Protein AF-A0A674MC44-F1 (afdb_monomer)

InterPro domains:
  IPR000182 GNAT domain [PF00583] (116-211)
  IPR000182 GNAT domain [PS51186] (90-230)
  IPR016181 Acyl-CoA N-acyltransferase [SSF55729] (29-214)
  IPR050769 N-acetyltransferase, camello-type [PTHR13947] (30-219)

Nearest PDB structures (foldseek):
  7wx6-assembly1_A  TM=6.706E-01  e=7.209E-04  Legionella pneumophila
  1sqh-assembly1_A  TM=6.670E-01  e=6.485E-03  Drosophila melanogaster

Secondary structure (DSSP, 8-state):
---SSSSTT----EEEEE----------S-EEEEE--GGGHHHHHHHHHHHHHTTHHHHHHHHHTSHHHHHHHHHHHHHHHHTT-HHHHHHHHHHHHHHHHHHHHHHHHHHHHHHHHTTTTTHHHHHSSSTT-EEEEEEEEETTEEEEEEEEEESSS-EEEE-GGGTTSSHHHHHHHHHHHHHHHTT-S---EEEETT-HHHHHHHHHTT-EEEEE--------S--GGGGSS--

Structure (mmCIF, N/CA/C/O backbone):
data_AF-A0A674MC44-F1
#
_entry.id   AF-A0A674MC44-F1
#
loop_
_atom_site.group_PDB
_atom_site.id
_atom_site.type_symbol
_atom_site.label_atom_id
_atom_site.label_alt_id
_atom_site.label_comp_id
_atom_site.label_asym_id
_atom_site.label_entity_id
_atom_site.label_seq_id
_atom_site.pdbx_PDB_ins_code
_atom_site.Cartn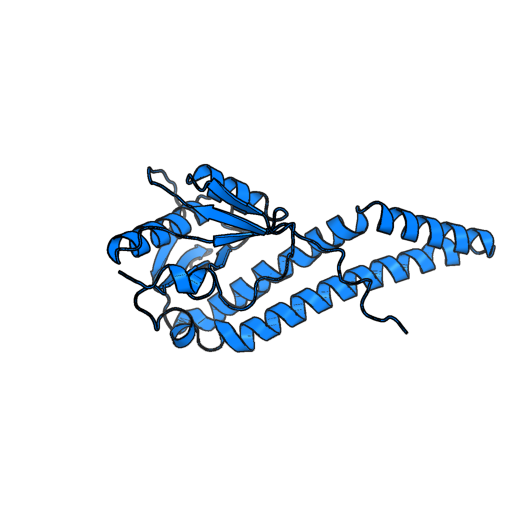_x
_atom_site.Cartn_y
_atom_site.Cartn_z
_atom_site.occupancy
_atom_site.B_iso_or_equiv
_atom_site.auth_seq_id
_atom_site.auth_comp_id
_atom_site.auth_asym_id
_atom_site.auth_atom_id
_atom_site.pdbx_PDB_model_num
ATOM 1 N N . LEU A 1 1 ? -1.835 21.209 -28.296 1.00 23.56 1 LEU A N 1
ATOM 2 C CA . LEU A 1 1 ? -1.634 19.804 -28.732 1.00 23.56 1 LEU A CA 1
ATOM 3 C C . LEU A 1 1 ? -1.553 18.909 -27.496 1.00 23.56 1 LEU A C 1
ATOM 5 O O . LEU A 1 1 ? -1.277 19.427 -26.422 1.00 23.56 1 LEU A O 1
ATOM 9 N N . HIS A 1 2 ? -1.866 17.617 -27.632 1.00 25.39 2 HIS A N 1
ATOM 10 C CA . HIS A 1 2 ? -2.082 16.680 -26.518 1.00 25.39 2 HIS A CA 1
ATOM 11 C C . HIS A 1 2 ? -0.940 16.622 -25.487 1.00 25.39 2 HIS A C 1
ATOM 13 O O . HIS A 1 2 ? 0.181 16.259 -25.825 1.00 25.39 2 HIS A O 1
ATOM 19 N N . CYS A 1 3 ? -1.277 16.833 -24.212 1.00 21.84 3 CYS A N 1
ATOM 20 C CA . CYS A 1 3 ? -0.476 16.393 -23.065 1.00 21.84 3 CYS A CA 1
ATOM 21 C C . CYS A 1 3 ? -1.402 15.811 -21.975 1.00 21.84 3 CYS A C 1
ATOM 23 O O . CYS A 1 3 ? -1.420 16.242 -20.827 1.00 21.84 3 CYS A O 1
ATOM 25 N N . SER A 1 4 ? -2.267 14.873 -22.380 1.00 23.94 4 SER A N 1
ATOM 26 C CA . SER A 1 4 ? -3.323 14.295 -21.523 1.00 23.94 4 SER A CA 1
ATOM 27 C C . SER A 1 4 ? -3.517 12.785 -21.733 1.00 23.94 4 SER A C 1
ATOM 29 O O . SER A 1 4 ? -4.560 12.251 -21.374 1.00 23.94 4 SER A O 1
ATOM 31 N N . MET A 1 5 ? -2.553 12.095 -22.360 1.00 22.88 5 MET A N 1
ATOM 32 C CA . MET A 1 5 ? -2.814 10.801 -23.019 1.00 22.88 5 MET A CA 1
ATOM 33 C C . MET A 1 5 ? -1.820 9.665 -22.705 1.00 22.88 5 MET A C 1
ATOM 35 O O . MET A 1 5 ? -1.800 8.681 -23.434 1.00 22.88 5 MET A O 1
ATOM 39 N N . LEU A 1 6 ? -0.998 9.770 -21.649 1.00 22.77 6 LEU A N 1
ATOM 40 C CA . LEU A 1 6 ? -0.000 8.730 -21.306 1.00 22.77 6 LEU A CA 1
ATOM 41 C C . LEU A 1 6 ? 0.075 8.311 -19.822 1.00 22.77 6 LEU A C 1
ATOM 43 O O . LEU A 1 6 ? 0.707 7.308 -19.520 1.00 22.77 6 LEU A O 1
ATOM 47 N N . ILE A 1 7 ? -0.609 8.999 -18.899 1.00 28.55 7 ILE A N 1
ATOM 48 C CA . ILE A 1 7 ? -0.674 8.595 -17.472 1.00 28.55 7 ILE A CA 1
ATOM 49 C C . ILE A 1 7 ? -1.838 7.606 -17.213 1.00 28.55 7 ILE A C 1
ATOM 51 O O . ILE A 1 7 ? -1.913 6.962 -16.172 1.00 28.55 7 ILE A O 1
ATOM 55 N N . PHE A 1 8 ? -2.725 7.412 -18.195 1.00 24.78 8 PHE A N 1
ATOM 56 C CA . PHE A 1 8 ? -3.951 6.615 -18.064 1.00 24.78 8 PHE A CA 1
ATOM 57 C C . PHE A 1 8 ? -3.770 5.082 -18.116 1.00 24.78 8 PHE A C 1
ATOM 59 O O . PHE A 1 8 ? -4.763 4.367 -18.063 1.00 24.78 8 PHE A O 1
ATOM 66 N N . PHE A 1 9 ? -2.542 4.551 -18.189 1.00 27.02 9 PHE A N 1
ATOM 67 C CA . PHE A 1 9 ? -2.284 3.102 -18.299 1.00 27.02 9 PHE A CA 1
ATOM 68 C C . PHE A 1 9 ? -1.768 2.419 -17.019 1.00 27.02 9 PHE A C 1
ATOM 70 O O . PHE A 1 9 ? -1.167 1.351 -17.080 1.00 27.02 9 PHE A O 1
ATOM 77 N N . CYS A 1 10 ? -2.113 2.955 -15.845 1.00 29.77 10 CYS A N 1
ATOM 78 C CA . CYS A 1 10 ? -2.285 2.126 -14.644 1.00 29.77 10 CYS A CA 1
ATOM 79 C C . CYS A 1 10 ? -3.779 2.037 -14.289 1.00 29.77 10 CYS A C 1
ATOM 81 O O . CYS A 1 10 ? -4.221 2.439 -13.216 1.00 29.77 10 CYS A O 1
ATOM 83 N N . TYR A 1 11 ? -4.571 1.559 -15.255 1.00 36.03 11 TYR A N 1
ATOM 84 C CA . TYR A 1 11 ? -6.004 1.302 -15.107 1.00 36.03 11 TYR A CA 1
ATOM 85 C C . TYR A 1 11 ? -6.173 0.076 -14.193 1.00 36.03 11 TYR A C 1
ATOM 87 O O . TYR A 1 11 ? -6.183 -1.068 -14.649 1.00 36.03 11 TYR A O 1
ATOM 95 N N . HIS A 1 12 ? -6.202 0.300 -12.879 1.00 39.94 12 HIS A N 1
ATOM 96 C CA . HIS A 1 12 ? -6.448 -0.759 -11.908 1.00 39.94 12 HIS A CA 1
ATOM 97 C C . HIS A 1 12 ? -7.956 -0.953 -11.723 1.00 39.94 12 HIS A C 1
ATOM 99 O O . HIS A 1 12 ? -8.628 -0.022 -11.281 1.00 39.94 12 HIS A O 1
ATOM 105 N N . PRO A 1 13 ? -8.505 -2.140 -12.045 1.00 32.81 13 PRO A N 1
ATOM 106 C CA . PRO A 1 13 ? -9.888 -2.444 -11.725 1.00 32.81 13 PRO A CA 1
ATOM 107 C C . PRO A 1 13 ? -10.041 -2.512 -10.204 1.00 32.81 13 PRO A C 1
ATOM 109 O O . PRO A 1 13 ? -9.538 -3.434 -9.556 1.00 32.81 13 PRO A O 1
ATOM 112 N N . GLU A 1 14 ? -10.726 -1.519 -9.646 1.00 36.22 14 GLU A N 1
ATOM 113 C CA . GLU A 1 14 ? -11.100 -1.514 -8.236 1.00 36.22 14 GLU A CA 1
ATOM 114 C C . GLU A 1 14 ? -12.285 -2.443 -8.014 1.00 36.22 14 GLU A C 1
ATOM 116 O O . GLU A 1 14 ? -13.246 -2.443 -8.789 1.00 36.22 14 GLU A O 1
ATOM 121 N N . ILE A 1 15 ? -12.172 -3.262 -6.970 1.00 36.91 15 ILE A N 1
ATOM 122 C CA . ILE A 1 15 ? -13.117 -4.320 -6.642 1.00 36.91 15 ILE A CA 1
ATOM 123 C C . ILE A 1 15 ? -13.833 -3.959 -5.343 1.00 36.91 15 ILE A C 1
ATOM 125 O O . ILE A 1 15 ? -13.218 -3.879 -4.279 1.00 36.91 15 ILE A O 1
ATOM 129 N N . CYS A 1 16 ? -15.143 -3.773 -5.466 1.00 35.12 16 CYS A N 1
ATOM 130 C CA . CYS A 1 16 ? -16.073 -3.455 -4.387 1.00 35.12 16 CYS A CA 1
ATOM 131 C C . CYS A 1 16 ? -16.631 -4.748 -3.766 1.00 35.12 16 CYS A C 1
ATOM 133 O O . CYS A 1 16 ? -16.939 -5.675 -4.520 1.00 35.12 16 CYS A O 1
ATOM 135 N N . PHE A 1 17 ? -16.779 -4.840 -2.437 1.00 35.50 17 PHE A N 1
ATOM 136 C CA . PHE A 1 17 ? -17.212 -6.082 -1.771 1.00 35.50 17 PHE A CA 1
ATOM 137 C C . PHE A 1 17 ? -18.312 -5.940 -0.684 1.00 35.50 17 PHE A C 1
ATOM 139 O O . PHE A 1 17 ? -18.440 -4.874 -0.098 1.00 35.50 17 PHE A O 1
ATOM 146 N N . LYS A 1 18 ? -19.052 -7.032 -0.375 1.00 33.06 18 LYS A N 1
ATOM 147 C CA . LYS A 1 18 ? -20.152 -7.132 0.637 1.00 33.06 18 LYS A CA 1
ATOM 148 C C . LYS A 1 18 ? -20.225 -8.520 1.339 1.00 33.06 18 LYS A C 1
ATOM 150 O O . LYS A 1 18 ? -19.768 -9.489 0.735 1.00 33.06 18 LYS A O 1
ATOM 155 N N . ILE A 1 19 ? -20.784 -8.631 2.566 1.00 39.56 19 ILE A N 1
ATOM 156 C CA . ILE A 1 19 ? -20.707 -9.818 3.478 1.00 39.56 19 ILE A CA 1
ATOM 157 C C . ILE A 1 19 ? -22.038 -10.268 4.134 1.00 39.56 19 ILE A C 1
ATOM 159 O O . ILE A 1 19 ? -22.897 -9.443 4.429 1.00 39.56 19 ILE A O 1
ATOM 163 N N . HIS A 1 20 ? -22.117 -11.561 4.503 1.00 28.61 20 HIS A N 1
ATOM 164 C CA . HIS A 1 20 ? -22.906 -12.109 5.632 1.00 28.61 20 HIS A CA 1
ATOM 165 C C . HIS A 1 20 ? -22.008 -13.094 6.441 1.00 28.61 20 HIS A C 1
ATOM 167 O O . HIS A 1 20 ? -21.178 -13.780 5.852 1.00 28.61 20 HIS A O 1
ATOM 173 N N . THR A 1 21 ? -22.086 -13.143 7.782 1.00 29.89 21 THR A N 1
ATOM 174 C CA . THR A 1 21 ? -20.980 -13.649 8.656 1.00 29.89 21 THR A CA 1
ATOM 175 C C . THR A 1 21 ? -20.915 -15.144 9.025 1.00 29.89 21 THR A C 1
ATOM 177 O O . THR A 1 21 ? -21.941 -15.719 9.377 1.00 29.89 21 THR A O 1
ATOM 180 N N . SER A 1 22 ? -19.682 -15.674 9.186 1.00 30.14 22 SER A N 1
ATOM 181 C CA . SER A 1 22 ? -19.276 -16.691 10.197 1.00 30.14 22 SER A CA 1
ATOM 182 C C . SER A 1 22 ? -17.736 -16.689 10.454 1.00 30.14 22 SER A C 1
ATOM 184 O O . SER A 1 22 ? -17.004 -16.062 9.695 1.00 30.14 22 SER A O 1
ATOM 186 N N . GLN A 1 23 ? -17.240 -17.324 11.533 1.00 40.47 23 GLN A N 1
ATOM 187 C CA . GLN A 1 23 ? -15.890 -17.146 12.156 1.00 40.47 23 GLN A CA 1
ATOM 188 C C . GLN A 1 23 ? -14.828 -18.226 11.719 1.00 40.47 23 GLN A C 1
ATOM 190 O O . GLN A 1 23 ? -15.101 -18.953 10.772 1.00 40.47 23 GLN A O 1
ATOM 195 N N . ASN A 1 24 ? -13.608 -18.457 12.274 1.00 34.97 24 ASN A N 1
ATOM 196 C CA . ASN A 1 24 ? -12.855 -18.015 13.484 1.00 34.97 24 ASN A CA 1
ATOM 197 C C . ASN A 1 24 ? -11.304 -18.321 13.376 1.00 34.97 24 ASN A C 1
ATOM 199 O O . ASN A 1 24 ? -10.849 -18.848 12.361 1.00 34.97 24 ASN A O 1
ATOM 203 N N . PHE A 1 25 ? -10.547 -18.102 14.473 1.00 40.88 25 PHE A N 1
ATOM 204 C CA . PHE A 1 25 ? -9.338 -18.803 15.003 1.00 40.88 25 PHE A CA 1
ATOM 205 C C . PHE A 1 25 ? -7.895 -18.192 14.983 1.00 40.88 25 PHE A C 1
ATOM 207 O O . PHE A 1 25 ? -7.519 -17.415 14.107 1.00 40.88 25 PHE A O 1
ATOM 214 N N . SER A 1 26 ? -7.132 -18.563 16.037 1.00 36.25 26 SER A N 1
ATOM 215 C CA . SER A 1 26 ? -5.900 -17.996 16.681 1.00 36.25 26 SER A CA 1
ATOM 216 C C . SER A 1 26 ? -4.531 -18.371 16.021 1.00 36.25 26 SER A C 1
ATOM 218 O O . SER A 1 26 ? -4.551 -19.065 15.014 1.00 36.25 26 SER A O 1
ATOM 220 N N . SER A 1 27 ? -3.298 -17.992 16.447 1.00 42.88 27 SER A N 1
ATOM 221 C CA . SER A 1 27 ? -2.666 -17.764 17.782 1.00 42.88 27 SER A CA 1
ATOM 222 C C . SER A 1 27 ? -1.435 -16.788 17.780 1.00 42.88 27 SER A C 1
ATOM 224 O O . SER A 1 27 ? -1.307 -15.963 16.883 1.00 42.88 27 SER A O 1
ATOM 226 N N . VAL A 1 28 ? -0.600 -16.783 18.841 1.00 43.41 28 VAL A N 1
ATOM 227 C CA . VAL A 1 28 ? -0.282 -15.591 19.679 1.00 43.41 28 VAL A CA 1
ATOM 228 C C . VAL A 1 28 ? 1.049 -14.854 19.394 1.00 43.41 28 VAL A C 1
ATOM 230 O O . VAL A 1 28 ? 2.119 -15.312 19.781 1.00 43.41 28 VAL A O 1
ATOM 233 N N . MET A 1 29 ? 0.951 -13.609 18.913 1.00 55.16 29 MET A N 1
ATOM 234 C CA . MET A 1 29 ? 1.625 -12.465 19.563 1.00 55.16 29 MET A CA 1
ATOM 235 C C . MET A 1 29 ? 0.657 -11.873 20.601 1.00 55.16 29 MET A C 1
ATOM 237 O O . MET A 1 29 ? -0.559 -11.994 20.411 1.00 55.16 29 MET A O 1
ATOM 241 N N . GLN A 1 30 ? 1.143 -11.187 21.646 1.00 63.75 30 GLN A N 1
ATOM 242 C CA . GLN A 1 30 ? 0.267 -10.305 22.432 1.00 63.75 30 GLN A CA 1
ATOM 243 C C . GLN A 1 30 ? -0.139 -9.122 21.548 1.00 63.75 30 GLN A C 1
ATOM 245 O O . GLN A 1 30 ? 0.604 -8.160 21.375 1.00 63.75 30 GLN A O 1
ATOM 250 N N . LEU A 1 31 ? -1.298 -9.289 20.914 1.00 79.25 31 LEU A N 1
ATOM 251 C CA . LEU A 1 31 ? -1.831 -8.434 19.867 1.00 79.25 31 LEU A CA 1
ATOM 252 C C . LEU A 1 31 ? -3.170 -7.869 20.346 1.00 79.25 31 LEU A C 1
ATOM 254 O O . LEU A 1 31 ? -4.206 -8.545 20.253 1.00 79.25 31 LEU A O 1
ATOM 258 N N . LEU A 1 32 ? -3.119 -6.652 20.879 1.00 87.88 32 LEU A N 1
ATOM 259 C CA . LEU A 1 32 ? -4.264 -5.899 21.374 1.00 87.88 32 LEU A CA 1
ATOM 260 C C . LEU A 1 32 ? -4.863 -5.097 20.217 1.00 87.88 32 LEU A C 1
ATOM 262 O O . LEU A 1 32 ? -4.151 -4.379 19.524 1.00 87.88 32 LEU A O 1
ATOM 266 N N . ILE A 1 33 ? -6.171 -5.222 19.998 1.00 91.12 33 ILE A N 1
ATOM 267 C CA . ILE A 1 33 ? -6.905 -4.342 19.083 1.00 91.12 33 ILE A CA 1
ATOM 268 C C . ILE A 1 33 ? -7.750 -3.425 19.956 1.00 91.12 33 ILE A C 1
ATOM 270 O O . ILE A 1 33 ? -8.558 -3.912 20.746 1.00 91.12 33 ILE A O 1
ATOM 274 N N . ARG A 1 34 ? -7.544 -2.115 19.829 1.00 93.69 34 ARG A N 1
ATOM 275 C CA . ARG A 1 34 ? -8.264 -1.085 20.586 1.00 93.69 34 ARG A CA 1
ATOM 276 C C . ARG A 1 34 ? -8.654 0.083 19.686 1.00 93.69 34 ARG A C 1
ATOM 278 O O . ARG A 1 34 ? -8.182 0.192 18.552 1.00 93.69 34 ARG A O 1
ATOM 285 N N . LYS A 1 35 ? -9.537 0.952 20.179 1.00 92.25 35 LYS A N 1
ATOM 286 C CA . LYS A 1 35 ? -9.848 2.212 19.496 1.00 92.25 35 LYS A CA 1
ATOM 287 C C . LYS A 1 35 ? -8.600 3.101 19.465 1.00 92.25 35 LYS A C 1
ATOM 289 O O . LYS A 1 35 ? -7.761 3.035 20.364 1.00 92.25 35 LYS A O 1
ATOM 294 N N . TYR A 1 36 ? -8.489 3.895 18.407 1.00 93.12 36 TYR A N 1
ATOM 295 C CA . TYR A 1 36 ? -7.446 4.903 18.248 1.00 93.12 36 TYR A CA 1
ATOM 296 C C . TYR A 1 36 ? -7.471 5.936 19.377 1.00 93.12 36 TYR A C 1
ATOM 298 O O . TYR A 1 36 ? -8.535 6.441 19.740 1.00 93.12 36 TYR A O 1
ATOM 306 N N . GLU A 1 37 ? -6.288 6.306 19.856 1.00 91.75 37 GLU A N 1
ATOM 307 C CA . GLU A 1 37 ? -6.072 7.432 20.758 1.00 91.75 37 GLU A CA 1
ATOM 308 C C . GLU A 1 37 ? -5.228 8.522 20.071 1.00 91.75 37 GLU A C 1
ATOM 310 O O . GLU A 1 37 ? -4.395 8.216 19.216 1.00 91.75 37 GLU A O 1
ATOM 315 N N . PRO A 1 38 ? -5.369 9.813 20.436 1.00 90.94 38 PRO A N 1
ATOM 316 C CA . PRO A 1 38 ? -4.581 10.897 19.835 1.00 90.94 38 PRO A CA 1
ATOM 317 C C . PRO A 1 38 ? -3.054 10.735 19.960 1.00 90.94 38 PRO A C 1
ATOM 319 O O . PRO A 1 38 ? -2.315 11.280 19.142 1.00 90.94 38 PRO A O 1
ATOM 322 N N . SER A 1 39 ? -2.593 9.976 20.957 1.00 90.88 39 SER A N 1
ATOM 323 C CA . SER A 1 39 ? -1.208 9.528 21.165 1.00 90.88 39 SER A CA 1
ATOM 324 C C . SER A 1 39 ? -0.674 8.660 20.015 1.00 90.88 39 SER A C 1
ATOM 326 O O . SER A 1 39 ? 0.505 8.746 19.674 1.00 90.88 39 SER A O 1
ATOM 328 N N . ASP A 1 40 ? -1.534 7.874 19.362 1.00 91.62 40 ASP A N 1
ATOM 329 C CA . ASP A 1 40 ? -1.155 6.951 18.286 1.00 91.62 40 ASP A CA 1
ATOM 330 C C . ASP A 1 40 ? -0.849 7.662 16.964 1.00 91.62 40 ASP A C 1
ATOM 332 O O . ASP A 1 40 ? -0.308 7.043 16.044 1.00 91.62 40 ASP A O 1
ATOM 336 N N . LYS A 1 41 ? -1.205 8.949 16.840 1.00 91.81 41 LYS A N 1
ATOM 337 C CA . LYS A 1 41 ? -1.205 9.709 15.582 1.00 91.81 41 LYS A CA 1
ATOM 338 C C . LYS A 1 41 ? 0.075 9.537 14.774 1.00 91.81 41 LYS A C 1
ATOM 340 O O . LYS A 1 41 ? 0.018 9.189 13.596 1.00 91.81 41 LYS A O 1
ATOM 345 N N . ASP A 1 42 ? 1.232 9.744 15.395 1.00 92.56 42 ASP A N 1
ATOM 346 C CA . ASP A 1 42 ? 2.509 9.682 14.684 1.00 92.56 42 ASP A CA 1
ATOM 347 C C . ASP A 1 42 ? 2.875 8.250 14.280 1.00 92.56 42 ASP A C 1
ATOM 349 O O . ASP A 1 42 ? 3.466 8.036 13.221 1.00 92.56 42 ASP A O 1
ATOM 353 N N . ALA A 1 43 ? 2.497 7.251 15.082 1.00 91.81 43 ALA A N 1
ATOM 354 C CA . ALA A 1 43 ? 2.697 5.844 14.750 1.00 91.81 43 ALA A CA 1
ATOM 355 C C . ALA A 1 43 ? 1.767 5.398 13.607 1.00 91.81 43 ALA A C 1
ATOM 357 O O . ALA A 1 43 ? 2.237 4.784 12.648 1.00 91.81 43 ALA A O 1
ATOM 358 N N . ALA A 1 44 ? 0.490 5.791 13.643 1.00 91.56 44 ALA A N 1
ATOM 359 C CA . ALA A 1 44 ? -0.481 5.556 12.578 1.00 91.56 44 ALA A CA 1
ATOM 360 C C . ALA A 1 44 ? -0.070 6.245 11.263 1.00 91.56 44 ALA A C 1
ATOM 362 O O . ALA A 1 44 ? -0.085 5.614 10.206 1.00 91.56 44 ALA A O 1
ATOM 363 N N . CYS A 1 45 ? 0.383 7.503 11.313 1.00 92.44 45 CYS A N 1
ATOM 364 C CA . CYS A 1 45 ? 0.906 8.233 10.155 1.00 92.44 45 CYS A CA 1
ATOM 365 C C . CYS A 1 45 ? 2.183 7.599 9.580 1.00 92.44 45 CYS A C 1
ATOM 367 O O . CYS A 1 45 ? 2.316 7.498 8.357 1.00 92.44 45 CYS A O 1
ATOM 369 N N . ARG A 1 46 ? 3.113 7.131 10.431 1.00 92.44 46 ARG A N 1
ATOM 370 C CA . ARG A 1 46 ? 4.301 6.378 9.985 1.00 92.44 46 ARG A CA 1
ATOM 371 C C . ARG A 1 46 ? 3.910 5.061 9.317 1.00 92.44 46 ARG A C 1
ATOM 373 O O . ARG A 1 46 ? 4.387 4.792 8.217 1.00 92.44 46 ARG A O 1
ATOM 380 N N . LEU A 1 47 ? 3.028 4.273 9.934 1.00 91.56 47 LEU A N 1
ATOM 381 C CA . LEU A 1 47 ? 2.570 3.000 9.376 1.00 91.56 47 LEU A CA 1
ATOM 382 C C . LEU A 1 47 ? 1.829 3.205 8.046 1.00 91.56 47 LEU A C 1
ATOM 384 O O . LEU A 1 47 ? 2.097 2.482 7.087 1.00 91.56 47 LEU A O 1
ATOM 388 N N . PHE A 1 48 ? 0.973 4.230 7.957 1.00 91.06 48 PHE A N 1
ATOM 389 C CA . PHE A 1 48 ? 0.296 4.622 6.720 1.00 91.06 48 PHE A CA 1
ATOM 390 C C . PHE A 1 48 ? 1.298 4.968 5.614 1.00 91.06 48 PHE A C 1
ATOM 392 O O . PHE A 1 48 ? 1.244 4.393 4.527 1.00 91.06 48 PHE A O 1
ATOM 399 N N . ARG A 1 49 ? 2.263 5.853 5.902 1.00 92.00 49 ARG A N 1
ATOM 400 C CA . ARG A 1 49 ? 3.320 6.232 4.955 1.00 92.00 49 ARG A CA 1
ATOM 401 C C . ARG A 1 49 ? 4.087 5.010 4.452 1.00 92.00 49 ARG A C 1
ATOM 403 O O . ARG A 1 49 ? 4.205 4.836 3.243 1.00 92.00 49 ARG A O 1
ATOM 410 N N . THR A 1 50 ? 4.593 4.171 5.352 1.00 90.25 50 THR A N 1
ATOM 411 C CA . THR A 1 50 ? 5.401 3.002 4.978 1.00 90.25 50 THR A CA 1
ATOM 412 C C . THR A 1 50 ? 4.585 1.989 4.175 1.00 90.25 50 THR A C 1
ATOM 414 O O . THR A 1 50 ? 5.039 1.557 3.119 1.00 90.25 50 THR A O 1
ATOM 417 N N . GLY A 1 51 ? 3.362 1.664 4.609 1.00 87.00 51 GLY A N 1
ATOM 418 C CA . GLY A 1 51 ? 2.507 0.689 3.926 1.00 87.00 51 GLY A CA 1
ATOM 419 C C . GLY A 1 51 ? 2.074 1.118 2.520 1.00 87.00 51 GLY A C 1
ATOM 420 O O . GLY A 1 51 ? 1.968 0.278 1.629 1.00 87.00 51 GLY A O 1
ATOM 421 N N . ILE A 1 52 ? 1.873 2.418 2.282 1.00 87.31 52 ILE A N 1
ATOM 422 C CA . ILE A 1 52 ? 1.585 2.928 0.935 1.00 87.31 52 ILE A CA 1
ATOM 423 C C . ILE A 1 52 ? 2.853 2.958 0.066 1.00 87.31 52 ILE A C 1
ATOM 425 O O . ILE A 1 52 ? 2.811 2.488 -1.069 1.00 87.31 52 ILE A O 1
ATOM 429 N N . LEU A 1 53 ? 3.990 3.448 0.580 1.00 88.88 53 LEU A N 1
ATOM 430 C CA . LEU A 1 53 ? 5.243 3.529 -0.191 1.00 88.88 53 LEU A CA 1
ATOM 431 C C . LEU A 1 53 ? 5.815 2.149 -0.565 1.00 88.88 53 LEU A C 1
ATOM 433 O O . LEU A 1 53 ? 6.463 2.023 -1.600 1.00 88.88 53 LEU A O 1
ATOM 437 N N . GLU A 1 54 ? 5.531 1.098 0.208 1.00 88.44 54 GLU A N 1
ATOM 438 C CA . GLU A 1 54 ? 5.910 -0.285 -0.120 1.00 88.44 54 GLU A CA 1
ATOM 439 C C . GLU A 1 54 ? 5.383 -0.745 -1.497 1.00 88.44 54 GLU A C 1
ATOM 441 O O . GLU A 1 54 ? 6.026 -1.541 -2.181 1.00 88.44 54 GLU A O 1
ATOM 446 N N . HIS A 1 55 ? 4.256 -0.189 -1.956 1.00 84.62 55 HIS A N 1
ATOM 447 C CA . HIS A 1 55 ? 3.659 -0.516 -3.253 1.00 84.62 55 HIS A CA 1
ATOM 448 C C . HIS A 1 55 ? 4.416 0.075 -4.459 1.00 84.62 55 HIS A C 1
ATOM 450 O O . HIS A 1 55 ? 4.138 -0.328 -5.590 1.00 84.62 55 HIS A O 1
ATOM 456 N N . ILE A 1 56 ? 5.403 0.960 -4.251 1.00 88.12 56 ILE A N 1
ATOM 457 C CA . ILE A 1 56 ? 6.219 1.540 -5.335 1.00 88.12 56 ILE A CA 1
ATOM 458 C C . ILE A 1 56 ? 6.930 0.445 -6.137 1.00 88.12 56 ILE A C 1
ATOM 460 O O . ILE A 1 56 ? 6.857 0.458 -7.363 1.00 88.12 56 ILE A O 1
ATOM 464 N N . HIS A 1 57 ? 7.586 -0.514 -5.473 1.00 88.00 57 HIS A N 1
ATOM 465 C CA . HIS A 1 57 ? 8.355 -1.551 -6.169 1.00 88.00 57 HIS A CA 1
ATOM 466 C C . HIS A 1 57 ? 7.460 -2.540 -6.947 1.00 88.00 57 HIS A C 1
ATOM 468 O O . HIS A 1 57 ? 7.722 -2.744 -8.133 1.00 88.00 57 HIS A O 1
ATOM 474 N N . PRO A 1 58 ? 6.369 -3.103 -6.378 1.00 86.62 58 PRO A N 1
ATOM 475 C CA . PRO A 1 58 ? 5.397 -3.886 -7.147 1.00 86.62 58 PRO A CA 1
ATOM 476 C C . PRO A 1 58 ? 4.777 -3.122 -8.325 1.00 86.62 58 PRO A C 1
ATOM 478 O O . PRO A 1 58 ? 4.616 -3.697 -9.399 1.00 86.62 58 PRO A O 1
ATOM 481 N N . CYS A 1 59 ? 4.462 -1.832 -8.156 1.00 86.19 59 CYS A N 1
ATOM 482 C CA . CYS A 1 59 ? 3.903 -0.995 -9.219 1.00 86.19 59 CYS A CA 1
ATOM 483 C C . CYS A 1 59 ? 4.911 -0.770 -10.359 1.00 86.19 59 CYS A C 1
ATOM 485 O O . CYS A 1 59 ? 4.590 -1.013 -11.522 1.00 86.19 59 CYS A O 1
ATOM 487 N N . PHE A 1 60 ? 6.152 -0.401 -10.023 1.00 88.81 60 PHE A N 1
ATOM 488 C CA . PHE A 1 60 ? 7.262 -0.285 -10.972 1.00 88.81 60 PHE A CA 1
ATOM 489 C C . PHE A 1 60 ? 7.517 -1.600 -11.723 1.00 88.81 60 PHE A C 1
ATOM 491 O O . PHE A 1 60 ? 7.610 -1.595 -12.949 1.00 88.81 60 PHE A O 1
ATOM 498 N N . HIS A 1 61 ? 7.566 -2.730 -11.012 1.00 89.25 61 HIS A N 1
ATOM 499 C CA . HIS A 1 61 ? 7.748 -4.045 -11.624 1.00 89.25 61 HIS A CA 1
ATOM 500 C C . HIS A 1 61 ? 6.606 -4.363 -12.598 1.00 89.25 61 HIS A C 1
ATOM 502 O O . HIS A 1 61 ? 6.868 -4.695 -13.749 1.00 89.25 61 HIS A O 1
ATOM 508 N N . ASN A 1 62 ? 5.346 -4.202 -12.174 1.00 86.75 62 ASN A N 1
ATOM 509 C CA . ASN A 1 62 ? 4.172 -4.435 -13.018 1.00 86.75 62 ASN A CA 1
ATOM 510 C C . ASN A 1 62 ? 4.173 -3.551 -14.282 1.00 86.75 62 ASN A C 1
ATOM 512 O O . ASN A 1 62 ? 3.898 -4.037 -15.383 1.00 86.75 62 ASN A O 1
ATOM 516 N N . ALA A 1 63 ? 4.540 -2.272 -14.143 1.00 87.25 63 ALA A N 1
ATOM 517 C CA . ALA A 1 63 ? 4.707 -1.360 -15.270 1.00 87.25 63 ALA A CA 1
ATOM 518 C C . ALA A 1 63 ? 5.807 -1.850 -16.228 1.00 87.25 63 ALA A C 1
ATOM 520 O O . ALA A 1 63 ? 5.552 -1.997 -17.420 1.00 87.25 63 ALA A O 1
ATOM 521 N N . MET A 1 64 ? 6.993 -2.200 -15.720 1.00 89.88 64 MET A N 1
ATOM 522 C CA . MET A 1 64 ? 8.101 -2.703 -16.542 1.00 89.88 64 MET A CA 1
ATOM 523 C C . MET A 1 64 ? 7.820 -4.058 -17.209 1.00 89.88 64 MET A C 1
ATOM 525 O O . MET A 1 64 ? 8.320 -4.297 -18.305 1.00 89.88 64 MET A O 1
ATOM 529 N N . THR A 1 65 ? 6.995 -4.924 -16.610 1.00 89.31 65 THR A N 1
ATOM 530 C CA . THR A 1 65 ? 6.549 -6.189 -17.227 1.00 89.31 65 THR A CA 1
ATOM 531 C C . THR A 1 65 ? 5.413 -6.027 -18.243 1.00 89.31 65 THR A C 1
ATOM 533 O O . THR A 1 65 ? 5.030 -6.997 -18.895 1.00 89.31 65 THR A O 1
ATOM 536 N N . THR A 1 66 ? 4.849 -4.827 -18.401 1.00 90.50 66 THR A N 1
ATOM 537 C CA . THR A 1 66 ? 3.781 -4.580 -19.380 1.00 90.50 66 THR A CA 1
ATOM 538 C C . THR A 1 66 ? 4.357 -4.637 -20.806 1.00 90.50 66 THR A C 1
ATOM 540 O O . THR A 1 66 ? 5.363 -3.96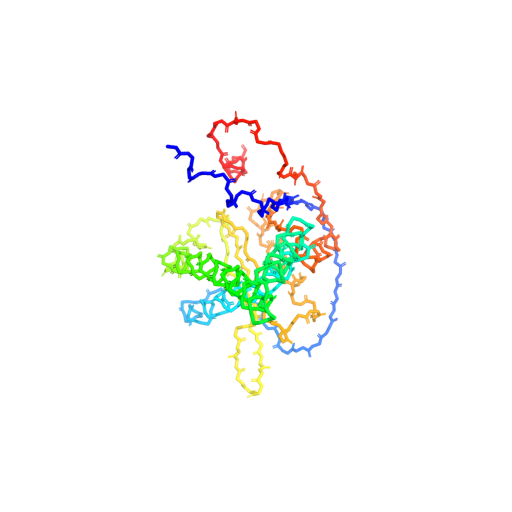9 -21.060 1.00 90.50 66 THR A O 1
ATOM 543 N N . PRO A 1 67 ? 3.742 -5.355 -21.776 1.00 94.19 67 PRO A N 1
ATOM 544 C CA . PRO A 1 67 ? 4.327 -5.556 -23.110 1.00 94.19 67 PRO A CA 1
ATOM 545 C C . PRO A 1 67 ? 4.749 -4.271 -23.836 1.00 94.19 67 PRO A C 1
ATOM 547 O O . PRO A 1 67 ? 5.787 -4.245 -24.493 1.00 94.19 67 PRO A O 1
ATOM 550 N N . LEU A 1 68 ? 3.990 -3.184 -23.662 1.00 93.44 68 LEU A N 1
ATOM 551 C CA . LEU A 1 68 ? 4.318 -1.861 -24.198 1.00 93.44 68 LEU A CA 1
ATOM 552 C C . LEU A 1 68 ? 5.658 -1.322 -23.664 1.00 93.44 68 LEU A C 1
ATOM 554 O O . LEU A 1 68 ? 6.453 -0.778 -24.424 1.00 93.44 68 LEU A O 1
ATOM 558 N N . TYR A 1 69 ? 5.924 -1.478 -22.366 1.00 92.12 69 TYR A N 1
ATOM 559 C CA . TYR A 1 69 ? 7.122 -0.941 -21.714 1.00 92.12 69 TYR A CA 1
ATOM 560 C C . TYR A 1 69 ? 8.346 -1.814 -22.009 1.00 92.12 69 TYR A C 1
ATOM 562 O O . TYR A 1 69 ? 9.443 -1.282 -22.194 1.00 92.12 69 TYR A O 1
ATOM 570 N N . ILE A 1 70 ? 8.153 -3.130 -22.153 1.00 94.88 70 ILE A N 1
ATOM 571 C CA . ILE A 1 70 ? 9.170 -4.048 -22.684 1.00 94.88 70 ILE A CA 1
ATOM 572 C C . ILE A 1 70 ? 9.544 -3.634 -24.113 1.00 94.88 70 ILE A C 1
ATOM 574 O O . ILE A 1 70 ? 10.724 -3.448 -24.402 1.00 94.88 70 ILE A O 1
ATOM 578 N N . PHE A 1 71 ? 8.555 -3.411 -24.989 1.00 96.56 71 PHE A N 1
ATOM 579 C CA . PHE A 1 71 ? 8.790 -2.971 -26.367 1.00 96.56 71 PHE A CA 1
ATOM 580 C C . PHE A 1 71 ? 9.551 -1.639 -26.434 1.00 96.56 71 PHE A C 1
ATOM 582 O O . PHE A 1 71 ? 10.540 -1.549 -27.156 1.00 96.56 71 PHE A O 1
ATOM 589 N N . ILE A 1 72 ? 9.157 -0.633 -25.641 1.00 95.94 72 ILE A N 1
ATOM 590 C CA . ILE A 1 72 ? 9.876 0.652 -25.551 1.00 95.94 72 ILE A CA 1
ATOM 591 C C . ILE A 1 72 ? 11.328 0.437 -25.100 1.00 95.94 72 ILE A C 1
ATOM 593 O O . ILE A 1 72 ? 12.245 0.988 -25.704 1.00 95.94 72 ILE A O 1
ATOM 597 N N . THR A 1 73 ? 11.557 -0.399 -24.084 1.00 95.31 73 THR A N 1
ATOM 598 C CA . THR A 1 73 ? 12.906 -0.681 -23.564 1.00 95.31 73 THR A CA 1
ATOM 599 C C . THR A 1 73 ? 13.790 -1.337 -24.632 1.00 95.31 73 THR A C 1
ATOM 601 O O . THR A 1 73 ? 14.909 -0.884 -24.865 1.00 95.31 73 THR A O 1
ATOM 604 N N . VAL A 1 74 ? 13.271 -2.346 -25.341 1.00 96.19 74 VAL A N 1
ATOM 605 C CA . VAL A 1 74 ? 13.981 -3.023 -26.442 1.00 96.19 74 VAL A CA 1
ATOM 606 C C . VAL A 1 74 ? 14.229 -2.073 -27.618 1.00 96.19 74 VAL A C 1
ATOM 608 O O . VAL A 1 74 ? 15.324 -2.076 -28.178 1.00 96.19 74 VAL A O 1
ATOM 611 N N . ALA A 1 75 ? 13.261 -1.222 -27.969 1.00 96.75 75 ALA A N 1
ATOM 612 C CA . ALA A 1 75 ? 13.413 -0.227 -29.029 1.00 96.75 75 ALA A CA 1
ATOM 613 C C . ALA A 1 75 ? 14.495 0.818 -28.697 1.00 96.75 75 ALA A C 1
ATOM 615 O O . ALA A 1 75 ? 15.275 1.184 -29.574 1.00 96.75 75 ALA A O 1
ATOM 616 N N . LEU A 1 76 ? 14.600 1.251 -27.435 1.00 95.88 76 LEU A N 1
ATOM 617 C CA . LEU A 1 76 ? 15.663 2.151 -26.969 1.00 95.88 76 LEU A CA 1
ATOM 618 C C . LEU A 1 76 ? 17.048 1.490 -27.023 1.00 95.88 76 LEU A C 1
ATOM 620 O O . LEU A 1 76 ? 18.002 2.115 -27.489 1.00 95.88 76 LEU A O 1
ATOM 624 N N . SER A 1 77 ? 17.163 0.220 -26.618 1.00 94.69 77 SER A N 1
ATOM 625 C CA . SER A 1 77 ? 18.400 -0.554 -26.794 1.00 94.69 77 SER A CA 1
ATOM 626 C C . SER A 1 77 ? 18.783 -0.688 -28.270 1.00 94.69 77 SER A C 1
ATOM 628 O O . SER A 1 77 ? 19.924 -0.405 -28.635 1.00 94.69 77 SER A O 1
ATOM 630 N N . ALA A 1 78 ? 17.831 -1.058 -29.131 1.00 96.31 78 ALA A N 1
ATOM 631 C CA . ALA A 1 78 ? 18.052 -1.207 -30.567 1.00 96.31 78 ALA A CA 1
ATOM 632 C C . ALA A 1 78 ? 18.462 0.117 -31.233 1.00 96.31 78 ALA A C 1
ATOM 634 O O . ALA A 1 78 ? 19.387 0.127 -32.040 1.00 96.31 78 ALA A O 1
ATOM 635 N N . ALA A 1 79 ? 17.848 1.242 -30.852 1.00 95.12 79 ALA A N 1
ATOM 636 C CA . ALA A 1 79 ? 18.239 2.569 -31.325 1.00 95.12 79 ALA A CA 1
ATOM 637 C C . ALA A 1 79 ? 19.690 2.915 -30.943 1.00 95.12 79 ALA A C 1
ATOM 639 O O . ALA A 1 79 ? 20.437 3.417 -31.779 1.00 95.12 79 ALA A O 1
ATOM 640 N N . GLY A 1 80 ? 20.125 2.587 -29.721 1.00 94.12 80 GLY A N 1
ATOM 641 C CA . GLY A 1 80 ? 21.522 2.755 -29.304 1.00 94.12 80 GLY A CA 1
ATOM 642 C C . GLY A 1 80 ? 22.511 1.939 -30.148 1.00 94.12 80 GLY A C 1
ATOM 643 O O . GLY A 1 80 ? 23.543 2.465 -30.565 1.00 94.12 80 GLY A O 1
ATOM 644 N N . ILE A 1 81 ? 22.163 0.686 -30.468 1.00 93.94 81 ILE A N 1
ATOM 645 C CA . ILE A 1 81 ? 22.959 -0.186 -31.352 1.00 93.94 81 ILE A CA 1
ATOM 646 C C . ILE A 1 81 ? 23.008 0.376 -32.782 1.00 93.94 81 ILE A C 1
ATOM 648 O O . ILE A 1 81 ? 24.082 0.433 -33.375 1.00 93.94 81 ILE A O 1
ATOM 652 N N . LEU A 1 82 ? 21.874 0.836 -33.325 1.00 94.00 82 LEU A N 1
ATOM 653 C CA . LEU A 1 82 ? 21.785 1.434 -34.666 1.00 94.00 82 LEU A CA 1
ATOM 654 C C . LEU A 1 82 ? 22.587 2.739 -34.795 1.00 94.00 82 LEU A C 1
ATOM 656 O O . LEU A 1 82 ? 23.110 3.030 -35.866 1.00 94.00 82 LEU A O 1
ATOM 660 N N . LEU A 1 83 ? 22.742 3.489 -33.701 1.00 92.81 83 LEU A N 1
ATOM 661 C CA . LEU A 1 83 ? 23.636 4.650 -33.603 1.00 92.81 83 LEU A CA 1
ATOM 662 C C . LEU A 1 83 ? 25.124 4.262 -33.440 1.00 92.81 83 LEU A C 1
ATOM 664 O O . LEU A 1 83 ? 25.958 5.125 -33.174 1.00 92.81 83 LEU A O 1
ATOM 668 N N . GLY A 1 84 ? 25.470 2.976 -33.561 1.00 87.00 84 GLY A N 1
ATOM 669 C CA . GLY A 1 84 ? 26.839 2.465 -33.450 1.00 87.00 84 GLY A CA 1
ATOM 670 C C . GLY A 1 84 ? 27.409 2.475 -32.028 1.00 87.00 84 GLY A C 1
ATOM 671 O O . GLY A 1 84 ? 28.617 2.329 -31.859 1.00 87.00 84 GLY A O 1
ATOM 672 N N . SER A 1 85 ? 26.574 2.659 -30.996 1.00 91.69 85 SER A N 1
ATOM 673 C CA . SER A 1 85 ? 27.025 2.889 -29.620 1.00 91.69 85 SER A CA 1
ATOM 674 C C . SER A 1 85 ? 26.492 1.844 -28.641 1.00 91.69 85 SER A C 1
ATOM 676 O O . SER A 1 85 ? 25.350 1.904 -28.179 1.00 91.69 85 SER A O 1
ATOM 678 N N . VAL A 1 86 ? 27.371 0.924 -28.230 1.00 90.00 86 VAL A N 1
ATOM 679 C CA . VAL A 1 86 ? 27.096 -0.042 -27.148 1.00 90.00 86 VAL A CA 1
ATOM 680 C C . VAL A 1 86 ? 26.754 0.679 -25.836 1.00 90.00 86 VAL A C 1
ATOM 682 O O . VAL A 1 86 ? 25.876 0.240 -25.098 1.00 90.00 86 VAL A O 1
ATOM 685 N N . LEU A 1 87 ? 27.380 1.833 -25.571 1.00 93.19 87 LEU A N 1
ATOM 686 C CA . LEU A 1 87 ? 27.047 2.668 -24.416 1.00 93.19 87 LEU A CA 1
ATOM 687 C C . LEU A 1 87 ? 25.623 3.237 -24.530 1.00 93.19 87 LEU A C 1
ATOM 689 O O . LEU A 1 87 ? 24.865 3.183 -23.564 1.00 93.19 87 LEU A O 1
ATOM 693 N N . GLY A 1 88 ? 25.226 3.716 -25.713 1.00 90.00 88 GLY A N 1
ATOM 694 C CA . GLY A 1 88 ? 23.860 4.178 -25.978 1.00 90.00 88 GLY A CA 1
ATOM 695 C C . GLY A 1 88 ? 22.814 3.083 -25.751 1.00 90.00 88 GLY A C 1
ATOM 696 O O . GLY A 1 88 ? 21.776 3.343 -25.144 1.00 90.00 88 GLY A O 1
ATOM 697 N N . ALA A 1 89 ? 23.121 1.844 -26.149 1.00 92.94 89 ALA A N 1
ATOM 698 C CA . ALA A 1 89 ? 22.244 0.684 -25.979 1.00 92.94 89 ALA A CA 1
ATOM 699 C C . ALA A 1 89 ? 21.949 0.320 -24.508 1.00 92.94 89 ALA A C 1
ATOM 701 O O 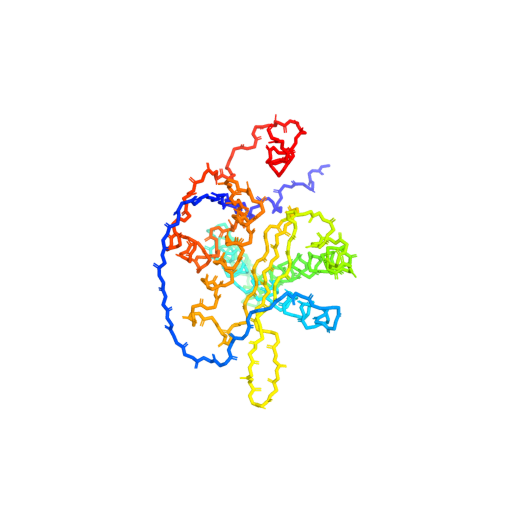. ALA A 1 89 ? 20.949 -0.350 -24.242 1.00 92.94 89 ALA A O 1
ATOM 702 N N . LEU A 1 90 ? 22.789 0.774 -23.566 1.00 94.06 90 LEU A N 1
ATOM 703 C CA . LEU A 1 90 ? 22.614 0.611 -22.116 1.00 94.06 90 LEU A CA 1
ATOM 704 C C . LEU A 1 90 ? 22.073 1.882 -21.439 1.00 94.06 90 LEU A C 1
ATOM 706 O O . LEU A 1 90 ? 21.200 1.806 -20.577 1.00 94.06 90 LEU A O 1
ATOM 710 N N . VAL A 1 91 ? 22.564 3.060 -21.834 1.00 95.69 91 VAL A N 1
ATOM 711 C CA . VAL A 1 91 ? 22.191 4.341 -21.213 1.00 95.69 91 VAL A CA 1
ATOM 712 C C . VAL A 1 91 ? 20.751 4.737 -21.546 1.00 95.69 91 VAL A C 1
ATOM 714 O O . VAL A 1 91 ? 20.028 5.162 -20.650 1.00 95.69 91 VAL A O 1
ATOM 717 N N . LEU A 1 92 ? 20.295 4.559 -22.792 1.00 94.62 92 LEU A N 1
ATOM 718 C CA . LEU A 1 92 ? 18.924 4.904 -23.191 1.00 94.62 92 LEU A CA 1
ATOM 719 C C . LEU A 1 92 ? 17.846 4.115 -22.416 1.00 94.62 92 LEU A C 1
ATOM 721 O O . LEU A 1 92 ? 16.981 4.757 -21.811 1.00 94.62 92 LEU A O 1
ATOM 725 N N . PRO A 1 93 ? 17.877 2.765 -22.349 1.00 95.56 93 PRO A N 1
ATOM 726 C CA . PRO A 1 93 ? 16.940 2.024 -21.505 1.00 95.56 93 PRO A CA 1
ATOM 727 C C . PRO A 1 93 ? 17.171 2.289 -20.010 1.00 95.56 93 PRO A C 1
ATOM 729 O O . PRO A 1 93 ? 16.201 2.339 -19.263 1.00 95.56 93 PRO A O 1
ATOM 732 N N . GLY A 1 94 ? 18.410 2.524 -19.558 1.00 95.75 94 GLY A N 1
ATOM 733 C CA . GLY A 1 94 ? 18.698 2.876 -18.163 1.00 95.75 94 GLY A CA 1
ATOM 734 C C . GLY A 1 94 ? 18.019 4.179 -17.718 1.00 95.75 94 GLY A C 1
ATOM 735 O O . GLY A 1 94 ? 17.390 4.218 -16.660 1.00 95.75 94 GLY A O 1
ATOM 736 N N . ILE A 1 95 ? 18.072 5.224 -18.553 1.00 96.38 95 ILE A N 1
ATOM 737 C CA . ILE A 1 95 ? 17.367 6.496 -18.325 1.00 96.38 95 ILE A CA 1
ATOM 738 C C . ILE A 1 95 ? 15.851 6.281 -18.323 1.00 96.38 95 ILE A C 1
ATOM 740 O O . ILE A 1 95 ? 15.170 6.800 -17.441 1.00 96.38 95 ILE A O 1
ATOM 744 N N . TRP A 1 96 ? 15.316 5.497 -19.264 1.00 95.50 96 TRP A N 1
ATOM 745 C CA . TRP A 1 96 ? 13.888 5.163 -19.309 1.00 95.50 96 TRP A CA 1
ATOM 746 C C . TRP A 1 96 ? 13.417 4.448 -18.036 1.00 95.50 96 TRP A C 1
ATOM 748 O O . TRP A 1 96 ? 12.462 4.887 -17.399 1.00 95.50 96 TRP A O 1
ATOM 758 N N . VAL A 1 97 ? 14.126 3.401 -17.608 1.00 95.56 97 VAL A N 1
ATOM 759 C CA . VAL A 1 97 ? 13.822 2.653 -16.379 1.00 95.56 97 VAL A CA 1
ATOM 760 C C . VAL A 1 97 ? 13.899 3.561 -15.146 1.00 95.56 97 VAL A C 1
ATOM 762 O O . VAL A 1 97 ? 12.993 3.542 -14.309 1.00 95.56 97 VAL A O 1
ATOM 765 N N . GLY A 1 98 ? 14.934 4.403 -15.053 1.00 95.88 98 GLY A N 1
ATOM 766 C CA . GLY A 1 98 ? 15.083 5.387 -13.979 1.00 95.88 98 GLY A CA 1
ATOM 767 C C . GLY A 1 98 ? 13.960 6.429 -13.957 1.00 95.88 98 GLY A C 1
ATOM 768 O O . GLY A 1 98 ? 13.460 6.764 -12.883 1.00 95.88 98 GLY A O 1
ATOM 769 N N . LEU A 1 99 ? 13.510 6.891 -15.129 1.00 95.62 99 LEU A N 1
ATOM 770 C CA . LEU A 1 99 ? 12.380 7.809 -15.270 1.00 95.62 99 LEU A CA 1
ATOM 771 C C . LEU A 1 99 ? 11.076 7.165 -14.788 1.00 95.62 99 LEU A C 1
ATOM 773 O O . LEU A 1 99 ? 10.371 7.781 -13.994 1.00 95.62 99 LEU A O 1
ATOM 777 N N . ILE A 1 100 ? 10.779 5.922 -15.191 1.00 93.75 100 ILE A N 1
ATOM 778 C CA . ILE A 1 100 ? 9.588 5.200 -14.717 1.00 93.75 100 ILE A CA 1
ATOM 779 C C . ILE A 1 100 ? 9.634 5.007 -13.196 1.00 93.75 100 ILE A C 1
ATOM 781 O O . ILE A 1 100 ? 8.649 5.300 -12.518 1.00 93.75 100 ILE A O 1
ATOM 785 N N . TYR A 1 101 ? 10.778 4.600 -12.634 1.00 93.50 101 TYR A N 1
ATOM 786 C CA . TYR A 1 101 ? 10.938 4.466 -11.183 1.00 93.50 101 TYR A CA 1
ATOM 787 C C . TYR A 1 101 ? 10.728 5.799 -10.442 1.00 93.50 101 TYR A C 1
ATOM 789 O O . TYR A 1 101 ? 9.983 5.854 -9.458 1.00 93.50 101 TYR A O 1
ATOM 797 N N . TYR A 1 102 ? 11.318 6.891 -10.941 1.00 94.19 102 TYR A N 1
ATOM 798 C CA . TYR A 1 102 ? 11.126 8.234 -10.393 1.00 94.19 102 TYR A CA 1
ATOM 799 C C . TYR A 1 102 ? 9.660 8.682 -10.474 1.00 94.19 102 TYR A C 1
ATOM 801 O O . TYR A 1 102 ? 9.124 9.195 -9.492 1.00 94.19 102 TYR A O 1
ATOM 809 N N . SER A 1 103 ? 8.977 8.436 -11.598 1.00 91.19 103 SER A N 1
ATOM 810 C CA . SER A 1 103 ? 7.549 8.729 -11.760 1.00 91.19 103 SER A CA 1
ATOM 811 C C . SER A 1 103 ? 6.683 7.946 -10.770 1.00 91.19 103 SER A C 1
ATOM 813 O O . SER A 1 103 ? 5.825 8.543 -10.121 1.00 91.19 103 SER A O 1
ATOM 815 N N . CYS A 1 104 ? 6.935 6.645 -10.580 1.00 88.94 104 CYS A N 1
ATOM 816 C CA . CYS A 1 104 ? 6.261 5.845 -9.554 1.00 88.94 104 CYS A CA 1
ATOM 817 C C . CYS A 1 104 ? 6.476 6.448 -8.155 1.00 88.94 104 CYS A C 1
ATOM 819 O O . CYS A 1 104 ? 5.508 6.713 -7.440 1.00 88.94 104 CYS A O 1
ATOM 821 N N . HIS A 1 105 ? 7.724 6.739 -7.775 1.00 91.88 105 HIS A N 1
ATOM 822 C CA . HIS A 1 105 ? 8.034 7.345 -6.480 1.00 91.88 105 HIS A CA 1
ATOM 823 C C . HIS A 1 105 ? 7.377 8.729 -6.306 1.00 91.88 105 HIS A C 1
ATOM 825 O O . HIS A 1 105 ? 6.853 9.038 -5.234 1.00 91.88 105 HIS A O 1
ATOM 831 N N . GLY A 1 106 ? 7.335 9.554 -7.354 1.00 88.62 106 GLY A N 1
ATOM 832 C CA . GLY A 1 106 ? 6.677 10.863 -7.346 1.00 88.62 106 GLY A CA 1
ATOM 833 C C . GLY A 1 106 ? 5.166 10.770 -7.113 1.00 88.62 106 GLY A C 1
ATOM 834 O O . GLY A 1 106 ? 4.635 11.477 -6.255 1.00 88.62 106 GLY A O 1
ATOM 835 N N . LEU A 1 107 ? 4.485 9.851 -7.808 1.00 89.38 107 LEU A N 1
ATOM 836 C CA . LEU A 1 107 ? 3.042 9.626 -7.665 1.00 89.38 107 LEU A CA 1
ATOM 837 C C . LEU A 1 107 ? 2.680 9.162 -6.247 1.00 89.38 107 LEU A C 1
ATOM 839 O O . LEU A 1 107 ? 1.833 9.776 -5.595 1.00 89.38 107 LEU A O 1
ATOM 843 N N . TYR A 1 108 ? 3.359 8.130 -5.734 1.00 87.75 108 TYR A N 1
ATOM 844 C CA . TYR A 1 108 ? 3.093 7.616 -4.387 1.00 87.75 108 TYR A CA 1
ATOM 845 C C . TYR A 1 108 ? 3.476 8.616 -3.290 1.00 87.75 108 TYR A C 1
ATOM 847 O O . TYR A 1 108 ? 2.728 8.772 -2.326 1.00 87.75 108 TYR A O 1
ATOM 855 N N . SER A 1 109 ? 4.598 9.333 -3.421 1.00 89.38 109 SER A N 1
ATOM 856 C CA . SER A 1 109 ? 4.997 10.329 -2.416 1.00 89.38 109 SER A CA 1
ATOM 857 C C . SER A 1 109 ? 4.051 11.537 -2.378 1.00 89.38 109 SER A C 1
ATOM 859 O O . SER A 1 109 ? 3.675 11.960 -1.285 1.00 89.38 109 SER A O 1
ATOM 861 N N . SER A 1 110 ? 3.571 12.018 -3.532 1.00 88.75 110 SER A N 1
ATOM 862 C CA . SER A 1 110 ? 2.539 13.066 -3.607 1.00 88.75 110 SER A CA 1
ATOM 863 C C . SER A 1 110 ? 1.204 12.606 -3.013 1.00 88.75 110 SER A C 1
ATOM 865 O O . SER A 1 110 ? 0.596 13.341 -2.237 1.00 88.75 110 SER A O 1
ATOM 867 N N . PHE A 1 111 ? 0.765 11.377 -3.312 1.00 87.81 111 PHE A N 1
ATOM 868 C CA . PHE A 1 111 ? -0.460 10.805 -2.741 1.00 87.81 111 PHE A CA 1
ATOM 869 C C . PHE A 1 111 ? -0.380 10.680 -1.213 1.00 87.81 111 PHE A C 1
ATOM 871 O O . PHE A 1 111 ? -1.295 11.102 -0.503 1.00 87.81 111 PHE A O 1
ATOM 878 N N . VAL A 1 112 ? 0.734 10.150 -0.693 1.00 90.19 112 VAL A N 1
ATOM 879 C CA . VAL A 1 112 ? 0.968 10.040 0.753 1.00 90.19 112 VAL A CA 1
ATOM 880 C C . VAL A 1 112 ? 0.997 11.417 1.405 1.00 90.19 112 VAL A C 1
ATOM 882 O O . VAL A 1 112 ? 0.344 11.600 2.427 1.00 90.19 112 VAL A O 1
ATOM 885 N N . LEU A 1 113 ? 1.701 12.394 0.826 1.00 91.62 113 LEU A N 1
ATOM 886 C CA . LEU A 1 113 ? 1.761 13.749 1.374 1.00 91.62 113 LEU A CA 1
ATOM 887 C C . LEU A 1 113 ? 0.372 14.396 1.428 1.00 91.62 113 LEU A C 1
ATOM 889 O O . LEU A 1 113 ? -0.011 14.908 2.478 1.00 91.62 113 LEU A O 1
ATOM 893 N N . ALA A 1 114 ? -0.405 14.301 0.344 1.00 89.31 114 ALA A N 1
ATOM 894 C CA . ALA A 1 114 ? -1.772 14.809 0.298 1.00 89.31 114 ALA A CA 1
ATOM 895 C C . ALA A 1 114 ? -2.644 14.171 1.392 1.00 89.31 114 ALA A C 1
ATOM 897 O O . ALA A 1 114 ? -3.273 14.889 2.164 1.00 89.31 114 ALA A O 1
ATOM 898 N N . LYS A 1 115 ? -2.617 12.838 1.537 1.00 87.88 115 LYS A N 1
ATOM 899 C CA . LYS A 1 115 ? -3.413 12.127 2.555 1.00 87.88 115 LYS A CA 1
ATOM 900 C C . LYS A 1 115 ? -2.928 12.316 3.993 1.00 87.88 115 LYS A C 1
ATOM 902 O O . LYS A 1 115 ? -3.750 12.282 4.908 1.00 87.88 115 LYS A O 1
ATOM 907 N N . LEU A 1 116 ? -1.641 12.593 4.204 1.00 90.00 116 LEU A N 1
ATOM 908 C CA . LEU A 1 116 ? -1.119 13.026 5.503 1.00 90.00 116 LEU A CA 1
ATOM 909 C C . LEU A 1 116 ? -1.544 14.460 5.864 1.00 90.00 116 LEU A C 1
ATOM 911 O O . LEU A 1 116 ? -1.721 14.761 7.041 1.00 90.00 116 LEU A O 1
ATOM 915 N N . GLN A 1 117 ? -1.733 15.334 4.872 1.00 89.12 117 GLN A N 1
ATOM 916 C CA . GLN A 1 117 ? -2.176 16.720 5.068 1.00 89.12 117 GLN A CA 1
ATOM 917 C C . GLN A 1 117 ? -3.703 16.882 5.146 1.00 89.12 117 GLN A C 1
ATOM 919 O O . GLN A 1 117 ? -4.164 17.865 5.733 1.00 89.12 117 GLN A O 1
ATOM 924 N N . THR A 1 118 ? -4.471 15.937 4.594 1.00 86.25 118 THR A N 1
ATOM 925 C CA . THR A 1 118 ? -5.938 15.889 4.680 1.00 86.25 118 THR A CA 1
ATOM 926 C C . THR A 1 118 ? -6.400 14.885 5.742 1.00 86.25 118 THR A C 1
ATOM 928 O O . THR A 1 118 ? -6.477 15.229 6.918 1.00 86.25 118 THR A O 1
ATOM 931 N N . ASP A 1 119 ? -6.668 13.642 5.345 1.00 83.94 119 ASP A N 1
ATOM 932 C CA . ASP A 1 119 ? -7.448 12.652 6.092 1.00 83.94 119 ASP A CA 1
ATOM 933 C C . ASP A 1 119 ? -6.742 12.220 7.397 1.00 83.94 119 ASP A C 1
ATOM 935 O O . ASP A 1 119 ? -7.393 11.914 8.388 1.00 83.94 119 ASP A O 1
ATOM 939 N N . MET A 1 120 ? -5.403 12.201 7.422 1.00 86.00 120 MET A N 1
ATOM 940 C CA . MET A 1 120 ? -4.616 11.831 8.613 1.00 86.00 120 MET A CA 1
ATOM 941 C C . MET A 1 120 ? -4.135 13.043 9.433 1.00 86.00 120 MET A C 1
ATOM 943 O O . MET A 1 120 ? -3.569 12.873 10.516 1.00 86.00 120 MET A O 1
ATOM 947 N N . ARG A 1 121 ? -4.356 14.281 8.959 1.00 87.44 121 ARG A N 1
ATOM 948 C CA . ARG A 1 121 ? -3.974 15.492 9.708 1.00 87.44 121 ARG A CA 1
ATOM 949 C C . ARG A 1 121 ? -4.803 15.638 10.979 1.00 87.44 121 ARG A C 1
ATOM 951 O O . ARG A 1 121 ? -4.274 16.091 11.996 1.00 87.44 121 ARG A O 1
ATOM 958 N N . ASP A 1 122 ? -6.067 15.239 10.921 1.00 86.69 122 ASP A N 1
ATOM 959 C CA . ASP A 1 122 ? -7.001 15.213 12.041 1.00 86.69 122 ASP A CA 1
ATOM 960 C C . ASP A 1 122 ? -7.850 13.935 11.966 1.00 86.69 122 ASP A C 1
ATOM 962 O O . ASP A 1 122 ? -8.967 13.922 11.455 1.00 86.69 122 ASP A O 1
ATOM 966 N N . ILE A 1 123 ? -7.271 12.833 12.454 1.00 86.69 123 ILE A N 1
ATOM 967 C CA . ILE A 1 123 ? -7.888 11.499 12.431 1.00 86.69 123 ILE A CA 1
ATOM 968 C C . ILE A 1 123 ? -9.231 11.500 13.177 1.00 86.69 123 ILE A C 1
ATOM 970 O O . ILE A 1 123 ? -10.194 10.902 12.702 1.00 86.69 123 ILE A O 1
ATOM 974 N N . SER A 1 124 ? -9.325 12.211 14.304 1.00 85.62 124 SER A N 1
ATOM 975 C CA . SER A 1 124 ? -10.559 12.309 15.087 1.00 85.62 124 SER A CA 1
ATOM 976 C C . SER A 1 124 ? -11.675 13.006 14.304 1.00 85.62 124 SER A C 1
ATOM 978 O O . SER A 1 124 ? -12.821 12.551 14.300 1.00 85.62 124 SER A O 1
ATOM 980 N N . ARG A 1 125 ? -11.342 14.074 13.571 1.00 85.50 125 ARG A N 1
ATOM 981 C CA . ARG A 1 125 ? -12.300 14.752 12.694 1.00 85.50 125 ARG A CA 1
ATOM 982 C C . ARG A 1 125 ? -12.687 13.931 11.460 1.00 85.50 125 ARG A C 1
ATOM 984 O O . ARG A 1 125 ? -13.820 14.034 11.001 1.00 85.50 125 ARG A O 1
ATOM 991 N N . SER A 1 126 ? -11.761 13.147 10.911 1.00 83.44 126 SER A N 1
ATOM 992 C CA . SER A 1 126 ? -11.967 12.414 9.653 1.00 83.44 126 SER A CA 1
ATOM 993 C C . SER A 1 126 ? -12.563 11.010 9.807 1.00 83.44 126 SER A C 1
ATOM 995 O O . SER A 1 126 ? -13.155 10.527 8.846 1.00 83.44 126 SER A O 1
ATOM 997 N N . TYR A 1 127 ? -12.413 10.358 10.968 1.00 84.69 127 TYR A N 1
ATOM 998 C CA . TYR A 1 127 ? -12.830 8.959 11.181 1.00 84.69 127 TYR A CA 1
ATOM 999 C C . TYR A 1 127 ? -13.454 8.663 12.557 1.00 84.69 127 TYR A C 1
ATOM 1001 O O . TYR A 1 127 ? -13.633 7.497 12.903 1.00 84.69 127 TYR A O 1
ATOM 1009 N N . LEU A 1 128 ? -13.736 9.678 13.380 1.00 86.00 128 LEU A N 1
ATOM 1010 C CA . LEU A 1 128 ? -14.411 9.508 14.679 1.00 86.00 128 LEU A CA 1
ATOM 1011 C C . LEU A 1 128 ? -15.521 10.554 14.903 1.00 86.00 128 LEU A C 1
ATOM 1013 O O . LEU A 1 128 ? -15.938 10.775 16.038 1.00 86.00 128 LEU A O 1
ATOM 1017 N N . SER A 1 129 ? -15.977 11.233 13.843 1.00 84.12 129 SER A N 1
ATOM 1018 C CA . SER A 1 129 ? -16.945 12.337 13.952 1.00 84.12 129 SER A CA 1
ATOM 1019 C C . SER A 1 129 ? -18.382 11.954 13.602 1.00 84.12 129 SER A C 1
ATOM 1021 O O . SER A 1 129 ? -19.305 12.581 14.120 1.00 84.12 129 SER A O 1
ATOM 1023 N N . ARG A 1 130 ? -18.609 10.946 12.749 1.00 83.19 130 ARG A N 1
ATOM 1024 C CA . ARG A 1 130 ? -19.950 10.407 12.470 1.00 83.19 130 ARG A CA 1
ATOM 1025 C C . ARG A 1 130 ? -20.163 9.101 13.250 1.00 83.19 130 ARG A C 1
ATOM 1027 O O . ARG A 1 130 ? -19.201 8.365 13.449 1.00 83.19 130 ARG A O 1
ATOM 1034 N N . PRO A 1 131 ? -21.409 8.739 13.617 1.00 73.50 131 PRO A N 1
ATOM 1035 C CA . PRO A 1 131 ? -21.696 7.491 14.340 1.00 73.50 131 PRO A CA 1
ATOM 1036 C C . PRO A 1 131 ? -21.311 6.194 13.605 1.00 73.50 131 PRO A C 1
ATOM 1038 O O . PRO A 1 131 ? -21.239 5.146 14.235 1.00 73.50 131 PRO A O 1
ATOM 1041 N N . GLY A 1 132 ? -21.101 6.255 12.285 1.00 75.50 132 GLY A N 1
ATOM 1042 C CA . GLY A 1 132 ? -20.627 5.131 11.469 1.00 75.50 132 GLY A CA 1
ATOM 1043 C C . GLY A 1 132 ? -19.125 5.112 11.203 1.00 75.50 132 GLY A C 1
ATOM 1044 O O . GLY A 1 132 ? -18.630 4.143 10.628 1.00 75.50 132 GLY A O 1
ATOM 1045 N N . ASP A 1 133 ? -18.398 6.158 11.601 1.00 85.25 133 ASP A N 1
ATOM 1046 C CA . ASP A 1 133 ? -16.954 6.196 11.426 1.00 85.25 133 ASP A CA 1
ATOM 1047 C C . ASP A 1 133 ? -16.280 5.441 12.582 1.00 85.25 133 ASP A C 1
ATOM 1049 O O . ASP A 1 133 ? -16.703 5.521 13.739 1.00 85.25 133 ASP A O 1
ATOM 1053 N N . CYS A 1 134 ? -15.194 4.729 12.293 1.00 86.69 134 CYS A N 1
ATOM 1054 C CA . CYS A 1 134 ? -14.331 4.201 13.342 1.00 86.69 134 CYS A CA 1
ATOM 1055 C C . CYS A 1 134 ? -12.869 4.172 12.913 1.00 86.69 134 CYS A C 1
ATOM 1057 O O . CYS A 1 134 ? -12.545 4.030 11.736 1.00 86.69 134 CYS A O 1
ATOM 1059 N N . PHE A 1 135 ? -11.973 4.234 13.895 1.00 91.62 135 PHE A N 1
ATOM 1060 C CA . PHE A 1 135 ? -10.549 4.004 13.701 1.00 91.62 135 PHE A CA 1
ATOM 1061 C C . PHE A 1 135 ? -10.045 3.093 14.821 1.00 91.62 135 PHE A C 1
ATOM 1063 O O . PHE A 1 135 ? -10.150 3.416 16.008 1.00 91.62 135 PHE A O 1
ATOM 1070 N N . TRP A 1 136 ? -9.493 1.949 14.432 1.00 92.88 136 TRP A N 1
ATOM 1071 C CA . TRP A 1 136 ? -8.936 0.945 15.328 1.00 92.88 136 TRP A CA 1
ATOM 1072 C C . TRP A 1 136 ? -7.449 0.759 15.047 1.00 92.88 136 TRP A C 1
ATOM 1074 O O . TRP A 1 136 ? -7.003 0.752 13.896 1.00 92.88 136 TRP A O 1
ATOM 1084 N N . VAL A 1 137 ? -6.687 0.574 16.117 1.00 94.12 137 VAL A N 1
ATOM 1085 C CA . VAL A 1 137 ? -5.257 0.281 16.075 1.00 94.12 137 VAL A CA 1
ATOM 1086 C C . VAL A 1 137 ? -5.014 -1.133 16.589 1.00 94.12 137 VAL A C 1
ATOM 1088 O O . VAL A 1 137 ? -5.684 -1.601 17.511 1.00 94.12 137 VAL A O 1
ATOM 1091 N N . ALA A 1 138 ? -4.053 -1.821 15.980 1.00 92.81 138 ALA A N 1
ATOM 1092 C CA . ALA A 1 138 ? -3.502 -3.063 16.493 1.00 92.81 138 ALA A CA 1
ATOM 1093 C C . ALA A 1 138 ? -2.113 -2.798 17.064 1.00 92.81 138 ALA A C 1
ATOM 1095 O O . ALA A 1 138 ? -1.176 -2.484 16.325 1.00 92.81 138 ALA A O 1
ATOM 1096 N N . GLU A 1 139 ? -1.998 -2.957 18.373 1.00 91.06 139 GLU A N 1
ATOM 1097 C CA . GLU A 1 139 ? -0.750 -2.909 19.117 1.00 91.06 139 GLU A CA 1
ATOM 1098 C C . GLU A 1 139 ? -0.169 -4.306 19.267 1.00 91.06 139 GLU A C 1
ATOM 1100 O O . GLU A 1 139 ? -0.879 -5.272 19.554 1.00 91.06 139 GLU A O 1
ATOM 1105 N N . ALA A 1 140 ? 1.142 -4.393 19.110 1.00 86.94 140 ALA A N 1
ATOM 1106 C CA . ALA A 1 140 ? 1.923 -5.585 19.357 1.00 86.94 140 ALA A CA 1
ATOM 1107 C C . ALA A 1 140 ? 3.123 -5.246 20.231 1.00 86.94 140 ALA A C 1
ATOM 1109 O O . ALA A 1 140 ? 3.818 -4.262 19.977 1.00 86.94 140 ALA A O 1
ATOM 1110 N N . GLN A 1 141 ? 3.418 -6.109 21.200 1.00 81.25 141 GLN A N 1
ATOM 1111 C CA . GLN A 1 141 ? 4.693 -6.042 21.899 1.00 81.25 141 GLN A CA 1
ATOM 1112 C C . GLN A 1 141 ? 5.783 -6.699 21.042 1.00 81.25 141 GLN A C 1
ATOM 1114 O O . GLN A 1 141 ? 5.727 -7.896 20.759 1.00 81.25 141 GLN A O 1
ATOM 1119 N N . ILE A 1 142 ? 6.760 -5.900 20.613 1.00 75.31 142 ILE A N 1
ATOM 1120 C CA . ILE A 1 142 ? 7.941 -6.323 19.851 1.00 75.31 142 ILE A CA 1
ATOM 1121 C C . ILE A 1 142 ? 9.160 -5.818 20.623 1.00 75.31 142 ILE A C 1
ATOM 1123 O O . ILE A 1 142 ? 9.253 -4.625 20.912 1.00 75.31 142 ILE A O 1
ATOM 1127 N N . ASP A 1 143 ? 10.055 -6.733 20.999 1.00 70.75 143 ASP A N 1
ATOM 1128 C CA . ASP A 1 143 ? 11.275 -6.450 21.771 1.00 70.75 143 ASP A CA 1
ATOM 1129 C C . ASP A 1 143 ? 11.008 -5.606 23.035 1.00 70.75 143 ASP A C 1
ATOM 1131 O O . ASP A 1 143 ? 11.669 -4.612 23.326 1.00 70.75 143 ASP A O 1
ATOM 1135 N N . GLY A 1 144 ? 9.950 -5.976 23.768 1.00 72.62 144 GLY A N 1
ATOM 1136 C CA . GLY A 1 144 ? 9.492 -5.299 24.988 1.00 72.62 144 GLY A CA 1
ATOM 1137 C C . GLY A 1 144 ? 8.706 -3.999 24.763 1.00 72.62 144 GLY A C 1
ATOM 1138 O O . GLY A 1 144 ? 7.983 -3.575 25.663 1.00 72.62 144 GLY A O 1
ATOM 1139 N N . THR A 1 145 ? 8.760 -3.408 23.567 1.00 76.88 145 THR A N 1
ATOM 1140 C CA . THR A 1 145 ? 8.113 -2.128 23.235 1.00 76.88 145 THR A CA 1
ATOM 1141 C C . THR A 1 145 ? 6.741 -2.351 22.592 1.00 76.88 145 THR A C 1
ATOM 1143 O O . THR A 1 145 ? 6.616 -3.170 21.681 1.00 76.88 145 THR A O 1
ATOM 1146 N N . SER A 1 146 ? 5.708 -1.613 23.019 1.00 81.75 146 SER A N 1
ATOM 1147 C CA . SER A 1 146 ? 4.419 -1.591 22.303 1.00 81.75 146 SER A CA 1
ATOM 1148 C C . SER A 1 146 ? 4.561 -0.805 21.000 1.00 81.75 146 SER A C 1
ATOM 1150 O O . SER A 1 146 ? 5.007 0.344 21.008 1.00 81.75 146 SER A O 1
ATOM 1152 N N . GLN A 1 147 ? 4.198 -1.417 19.875 1.00 85.94 147 GLN A N 1
ATOM 1153 C CA . GLN A 1 147 ? 4.247 -0.800 18.554 1.00 85.94 147 GLN A CA 1
ATOM 1154 C C . GLN A 1 147 ? 2.914 -0.979 17.822 1.00 85.94 147 GLN A C 1
ATOM 1156 O O . GLN A 1 147 ? 2.332 -2.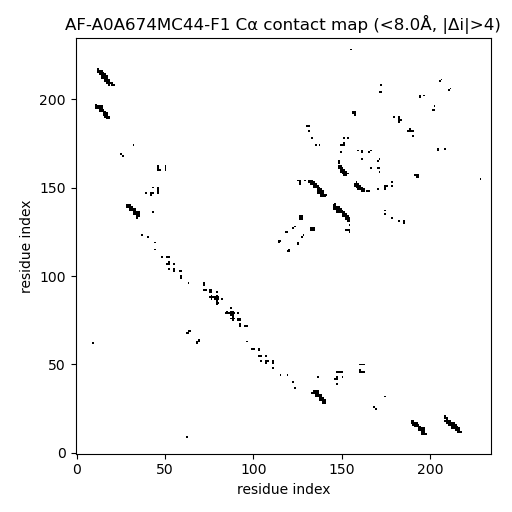066 17.814 1.00 85.94 147 GLN A O 1
ATOM 1161 N N . ILE A 1 148 ? 2.451 0.081 17.153 1.00 90.25 148 ILE A N 1
ATOM 1162 C CA . ILE A 1 148 ? 1.282 0.029 16.267 1.00 90.25 148 ILE A CA 1
ATOM 1163 C C . ILE A 1 148 ? 1.679 -0.729 14.995 1.00 90.25 148 ILE A C 1
ATOM 1165 O O . ILE A 1 148 ? 2.404 -0.213 14.143 1.00 90.25 148 ILE A O 1
ATOM 1169 N N . VAL A 1 149 ? 1.206 -1.969 14.870 1.00 89.50 149 VAL A N 1
ATOM 1170 C CA . VAL A 1 149 ? 1.503 -2.878 13.750 1.00 89.50 149 VAL A CA 1
ATOM 1171 C C . VAL A 1 149 ? 0.356 -3.011 12.757 1.00 89.50 149 VAL A C 1
ATOM 1173 O O . VAL A 1 149 ? 0.538 -3.578 11.679 1.00 89.50 149 VAL A O 1
ATOM 1176 N N . GLY A 1 150 ? -0.818 -2.481 13.084 1.00 90.56 150 GLY A N 1
ATOM 1177 C CA . GLY A 1 150 ? -1.951 -2.415 12.174 1.00 90.56 150 GLY A CA 1
ATOM 1178 C C . GLY A 1 150 ? -2.834 -1.211 12.458 1.00 90.56 150 GLY A C 1
ATOM 1179 O O . GLY A 1 150 ? -2.961 -0.782 13.602 1.00 90.56 150 GLY A O 1
ATOM 1180 N N . ILE A 1 151 ? -3.462 -0.690 11.411 1.00 92.62 151 ILE A N 1
ATOM 1181 C CA . ILE A 1 151 ? -4.556 0.276 11.497 1.00 92.62 151 ILE A CA 1
ATOM 1182 C C . ILE A 1 151 ? -5.694 -0.186 10.592 1.00 92.62 151 ILE A C 1
ATOM 1184 O O . ILE A 1 151 ? -5.445 -0.696 9.494 1.00 92.62 151 ILE A O 1
ATOM 1188 N N . VAL A 1 152 ? -6.932 0.006 11.040 1.00 90.25 152 VAL A N 1
ATOM 1189 C CA . VAL A 1 152 ? -8.116 -0.066 10.182 1.00 90.25 152 VAL A CA 1
ATOM 1190 C C . VAL A 1 152 ? -9.045 1.104 10.484 1.00 90.25 152 VAL A C 1
ATOM 1192 O O . VAL A 1 152 ? -9.265 1.440 11.646 1.00 90.25 152 VAL A O 1
ATOM 1195 N N . ALA A 1 153 ? -9.574 1.728 9.439 1.00 86.38 153 ALA A N 1
ATOM 1196 C CA . ALA A 1 153 ? -10.492 2.848 9.540 1.00 86.38 153 ALA A CA 1
ATOM 1197 C C . ALA A 1 153 ? -11.689 2.675 8.600 1.00 86.38 153 ALA A C 1
ATOM 1199 O O . ALA A 1 153 ? -11.536 2.193 7.475 1.00 86.38 153 ALA A O 1
ATOM 1200 N N . VAL A 1 154 ? -12.856 3.109 9.073 1.00 79.75 154 VAL A N 1
ATOM 1201 C CA . VAL A 1 154 ? -14.112 3.245 8.329 1.00 79.75 154 VAL A CA 1
ATOM 1202 C C . VAL A 1 154 ? -14.567 4.695 8.431 1.00 79.75 154 VAL A C 1
ATOM 1204 O O . VAL A 1 154 ? -14.406 5.333 9.468 1.00 79.75 154 VAL A O 1
ATOM 1207 N N . GLY A 1 155 ? -15.113 5.204 7.337 1.00 75.12 155 GLY A N 1
ATOM 1208 C CA . GLY A 1 155 ? -15.603 6.566 7.174 1.00 75.12 155 GLY A CA 1
ATOM 1209 C C . GLY A 1 155 ? -15.855 6.781 5.687 1.00 75.12 155 GLY A C 1
ATOM 1210 O O . GLY A 1 155 ? -16.328 5.873 5.008 1.00 75.12 155 GLY A O 1
ATOM 1211 N N . GLU A 1 156 ? -15.437 7.921 5.137 1.00 62.09 156 GLU A N 1
ATOM 1212 C CA . GLU A 1 156 ? -15.522 8.171 3.685 1.00 62.09 156 GLU A CA 1
ATOM 1213 C C . GLU A 1 156 ? -14.663 7.217 2.831 1.00 62.09 156 GLU A C 1
ATOM 1215 O O . GLU A 1 156 ? -14.911 7.090 1.635 1.00 62.09 156 GLU A O 1
ATOM 1220 N N . LEU A 1 157 ? -13.676 6.530 3.423 1.00 65.19 157 LEU A N 1
ATOM 1221 C CA . LEU A 1 157 ? -12.955 5.434 2.773 1.00 65.19 157 LEU A CA 1
ATOM 1222 C C . LEU A 1 157 ? -12.565 4.349 3.783 1.00 65.19 157 LEU A C 1
ATOM 1224 O O . LEU A 1 157 ? -11.976 4.654 4.823 1.00 65.19 157 LEU A O 1
ATOM 1228 N N . PHE A 1 158 ? -12.806 3.082 3.437 1.00 69.94 158 PHE A N 1
ATOM 1229 C CA . PHE A 1 158 ? -12.238 1.946 4.164 1.00 69.94 158 PHE A CA 1
ATOM 1230 C C . PHE A 1 158 ? -10.722 1.888 3.936 1.00 69.94 158 PHE A C 1
ATOM 1232 O O . PHE A 1 158 ? -10.253 1.816 2.799 1.00 69.94 158 PHE A O 1
ATOM 1239 N N . ARG A 1 159 ? -9.929 1.891 5.010 1.00 82.06 159 ARG A N 1
ATOM 1240 C CA . ARG A 1 159 ? -8.461 1.806 4.933 1.00 82.06 159 ARG A CA 1
ATOM 1241 C C . ARG A 1 159 ? -7.942 0.792 5.930 1.00 82.06 159 ARG A C 1
ATOM 1243 O O . ARG A 1 159 ? -8.138 0.975 7.121 1.00 82.06 159 ARG A O 1
ATOM 1250 N N . MET A 1 160 ? -7.220 -0.225 5.462 1.00 88.38 160 MET A N 1
ATOM 1251 C CA . MET A 1 160 ? -6.507 -1.176 6.319 1.00 88.38 160 MET A CA 1
ATOM 1252 C C . MET A 1 160 ? -5.038 -1.251 5.911 1.00 88.38 160 MET A C 1
ATOM 1254 O O . MET A 1 160 ? -4.730 -1.496 4.747 1.00 88.38 160 MET A O 1
ATOM 1258 N N . ILE A 1 161 ? -4.128 -1.069 6.869 1.00 89.12 161 ILE A N 1
ATOM 1259 C CA . ILE A 1 161 ? -2.680 -1.183 6.653 1.00 89.12 161 ILE A CA 1
ATOM 1260 C C . ILE A 1 161 ? -2.079 -2.009 7.785 1.00 89.12 161 ILE A C 1
ATOM 1262 O O . ILE A 1 161 ? -2.379 -1.788 8.955 1.00 89.12 161 ILE A O 1
ATOM 1266 N N . ILE A 1 162 ? -1.229 -2.972 7.426 1.00 88.00 162 ILE A N 1
ATOM 1267 C CA . ILE A 1 162 ? -0.586 -3.904 8.357 1.00 88.00 162 ILE A CA 1
ATOM 1268 C C . ILE A 1 162 ? 0.913 -3.931 8.075 1.00 88.00 162 ILE A C 1
ATOM 1270 O O . ILE A 1 162 ? 1.331 -4.111 6.923 1.00 88.00 162 ILE A O 1
ATOM 1274 N N . SER A 1 163 ? 1.703 -3.789 9.139 1.00 85.31 163 SER A N 1
ATOM 1275 C CA . SER A 1 163 ? 3.160 -3.907 9.138 1.00 85.31 163 SER A CA 1
ATOM 1276 C C . SER A 1 163 ? 3.588 -5.231 8.497 1.00 85.31 163 SER A C 1
ATOM 1278 O O . SER A 1 163 ? 3.043 -6.270 8.881 1.00 85.31 163 SER A O 1
ATOM 1280 N N . PRO A 1 164 ? 4.556 -5.239 7.557 1.00 77.19 164 PRO A N 1
ATOM 1281 C CA . PRO A 1 164 ? 5.060 -6.462 6.927 1.00 77.19 164 PRO A CA 1
ATOM 1282 C C . PRO A 1 164 ? 5.403 -7.573 7.926 1.00 77.19 164 PRO A C 1
ATOM 1284 O O . PRO A 1 164 ? 5.069 -8.730 7.679 1.00 77.19 164 PRO A O 1
ATOM 1287 N N . LEU A 1 165 ? 5.968 -7.199 9.081 1.00 77.00 165 LEU A N 1
ATOM 1288 C CA . LEU A 1 165 ? 6.381 -8.103 10.160 1.00 77.00 165 LEU A CA 1
ATOM 1289 C C . LEU A 1 165 ? 5.221 -8.907 10.776 1.00 77.00 165 LEU A C 1
ATOM 1291 O O . LEU A 1 165 ? 5.444 -9.997 11.286 1.00 77.00 165 LEU A O 1
ATOM 1295 N N . CYS A 1 166 ? 3.988 -8.393 10.709 1.00 77.50 166 CYS A N 1
ATOM 1296 C CA . CYS A 1 166 ? 2.796 -9.012 11.305 1.00 77.50 166 CYS A CA 1
ATOM 1297 C C . CYS A 1 166 ? 1.790 -9.517 10.253 1.00 77.50 166 CYS A C 1
ATOM 1299 O O . CYS A 1 166 ? 0.642 -9.852 10.570 1.00 77.50 166 CYS A O 1
ATOM 1301 N N . ARG A 1 167 ? 2.184 -9.570 8.971 1.00 80.56 167 ARG A N 1
ATOM 1302 C CA . ARG A 1 167 ? 1.345 -10.137 7.902 1.00 80.56 167 ARG A CA 1
ATOM 1303 C C . ARG A 1 167 ? 1.278 -11.655 8.007 1.00 80.56 167 ARG A C 1
ATOM 1305 O O . ARG A 1 167 ? 2.131 -12.300 8.595 1.00 80.56 167 ARG A O 1
ATOM 1312 N N . ARG A 1 168 ? 0.226 -12.238 7.423 1.00 78.00 168 ARG A N 1
ATOM 1313 C CA . ARG A 1 168 ? -0.088 -13.685 7.457 1.00 78.00 168 ARG A CA 1
ATOM 1314 C C . ARG A 1 168 ? -0.380 -14.268 8.856 1.00 78.00 168 ARG A C 1
ATOM 1316 O O . ARG A 1 168 ? -0.883 -15.382 8.917 1.00 78.00 168 ARG A O 1
ATOM 1323 N N . MET A 1 169 ? -0.234 -13.497 9.936 1.00 80.31 169 MET A N 1
ATOM 1324 C CA . MET A 1 169 ? -0.559 -13.876 11.325 1.00 80.31 169 MET A CA 1
ATOM 1325 C C . MET A 1 169 ? -2.043 -13.680 11.706 1.00 80.31 169 MET A C 1
ATOM 1327 O O . MET A 1 169 ? -2.375 -13.433 12.860 1.00 80.31 169 MET A O 1
ATOM 1331 N N . GLY A 1 170 ? -2.960 -13.674 10.734 1.00 83.25 170 GLY A N 1
ATOM 1332 C CA . GLY A 1 170 ? -4.396 -13.457 10.981 1.00 83.25 170 GLY A CA 1
ATOM 1333 C C . GLY A 1 170 ? -4.811 -12.034 11.403 1.00 83.25 170 GLY A C 1
ATOM 1334 O O . GLY A 1 170 ? -6.006 -11.753 11.433 1.00 83.25 170 GLY A O 1
ATOM 1335 N N . LEU A 1 171 ? -3.876 -11.107 11.652 1.00 87.19 171 LEU A N 1
ATOM 1336 C CA . LEU A 1 171 ? -4.171 -9.731 12.090 1.00 87.19 171 LEU A CA 1
ATOM 1337 C C . LEU A 1 171 ? -5.185 -9.004 11.184 1.00 87.19 171 LEU A C 1
ATOM 1339 O O . LEU A 1 171 ? -6.130 -8.406 11.686 1.00 87.19 171 LEU A O 1
ATOM 1343 N N . GLY A 1 172 ? -5.062 -9.117 9.858 1.00 87.19 172 GLY A N 1
ATOM 1344 C CA . GLY A 1 172 ? -6.031 -8.501 8.940 1.00 87.19 172 GLY A CA 1
ATOM 1345 C C . GLY A 1 172 ? -7.436 -9.093 9.035 1.00 87.19 172 GLY A C 1
ATOM 1346 O O . GLY A 1 172 ? -8.411 -8.361 8.898 1.00 87.19 172 GLY A O 1
ATOM 1347 N N . ALA A 1 173 ? -7.556 -10.389 9.340 1.00 88.44 173 ALA A N 1
ATOM 1348 C CA . ALA A 1 173 ? -8.851 -11.007 9.606 1.00 88.44 173 ALA A CA 1
ATOM 1349 C C . ALA A 1 173 ? -9.454 -10.464 10.906 1.00 88.44 173 ALA A C 1
ATOM 1351 O O . ALA A 1 173 ? -10.616 -10.078 10.914 1.00 88.44 173 ALA A O 1
ATOM 1352 N N . ARG A 1 174 ? -8.647 -10.349 11.971 1.00 89.69 174 ARG A N 1
ATOM 1353 C CA . ARG A 1 174 ? -9.088 -9.778 13.253 1.00 89.69 174 ARG A CA 1
ATOM 1354 C C . ARG A 1 174 ? -9.528 -8.316 13.122 1.00 89.69 174 ARG A C 1
ATOM 1356 O O . ARG A 1 174 ? -10.624 -7.999 13.554 1.00 89.69 174 ARG A O 1
ATOM 1363 N N . LEU A 1 175 ? -8.727 -7.456 12.486 1.00 90.38 175 LEU A N 1
ATOM 1364 C CA . LEU A 1 175 ? -9.070 -6.042 12.262 1.00 90.38 175 LEU A CA 1
ATOM 1365 C C . LEU A 1 175 ? -10.348 -5.880 11.430 1.00 90.38 175 LEU A C 1
ATOM 1367 O O . LEU A 1 175 ? -11.216 -5.084 11.777 1.00 90.38 175 LEU A O 1
ATOM 1371 N N . THR A 1 176 ? -10.486 -6.663 10.358 1.00 89.12 176 THR A N 1
ATOM 1372 C CA . THR A 1 176 ? -11.688 -6.623 9.515 1.00 89.12 176 THR A CA 1
ATOM 1373 C C . THR A 1 176 ? -12.918 -7.131 10.274 1.00 89.12 176 THR A C 1
ATOM 1375 O O . THR A 1 176 ? -13.992 -6.554 10.140 1.00 89.12 176 THR A O 1
ATOM 1378 N N . GLN A 1 177 ? -12.768 -8.155 11.123 1.00 88.31 177 GLN A N 1
ATOM 1379 C CA . GLN A 1 177 ? -13.849 -8.641 11.982 1.00 88.31 177 GLN A CA 1
ATOM 1380 C C . GLN A 1 177 ? -14.271 -7.589 13.019 1.00 88.31 177 GLN A C 1
ATOM 1382 O O . GLN A 1 177 ? -15.460 -7.328 13.139 1.00 88.31 177 GLN A O 1
ATOM 1387 N N . THR A 1 178 ? -13.323 -6.911 13.681 1.00 89.44 178 THR A N 1
ATOM 1388 C CA . THR A 1 178 ? -13.615 -5.799 14.608 1.00 89.44 178 THR A CA 1
ATOM 1389 C C . THR A 1 178 ? -14.434 -4.692 13.939 1.00 89.44 178 THR A C 1
ATOM 1391 O O . THR A 1 178 ? -15.355 -4.159 14.551 1.00 89.44 178 THR A O 1
ATOM 1394 N N . VAL A 1 179 ? -14.147 -4.375 12.672 1.00 87.56 179 VAL A N 1
ATOM 1395 C CA . VAL A 1 179 ? -14.964 -3.438 11.888 1.00 87.56 179 VAL A CA 1
ATOM 1396 C C . VAL A 1 179 ? -16.363 -3.989 11.605 1.00 87.56 179 VAL A C 1
ATOM 1398 O O . VAL A 1 179 ? -17.338 -3.274 11.804 1.00 87.56 179 VAL A O 1
ATOM 1401 N N . ILE A 1 180 ? -16.483 -5.242 11.158 1.00 85.31 180 ILE A N 1
ATOM 1402 C CA . ILE A 1 180 ? -17.786 -5.866 10.871 1.00 85.31 180 ILE A CA 1
ATOM 1403 C C . ILE A 1 180 ? -18.667 -5.892 12.127 1.00 85.31 180 ILE A C 1
ATOM 1405 O O . ILE A 1 180 ? -19.857 -5.596 12.043 1.00 85.31 180 ILE A O 1
ATOM 1409 N N . ASP A 1 181 ? -18.088 -6.215 13.282 1.00 88.19 181 ASP A N 1
ATOM 1410 C CA . ASP A 1 181 ? -18.802 -6.268 14.557 1.00 88.19 181 ASP A CA 1
ATOM 1411 C C . ASP A 1 181 ? -19.237 -4.859 14.999 1.00 88.19 181 ASP A C 1
ATOM 1413 O O . ASP A 1 181 ? -20.416 -4.658 15.286 1.00 88.19 181 ASP A O 1
ATOM 1417 N N . PHE A 1 182 ? -18.354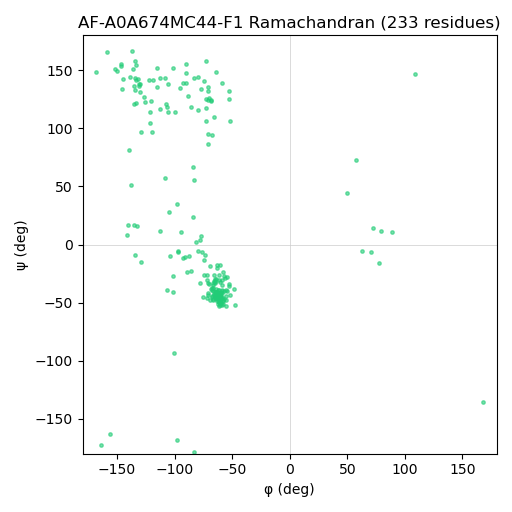 -3.855 14.907 1.00 86.38 182 PHE A N 1
ATOM 1418 C CA . PHE A 1 182 ? -18.708 -2.445 15.129 1.00 86.38 182 PHE A CA 1
ATOM 1419 C C . PHE A 1 182 ? -19.864 -1.988 14.221 1.00 86.38 182 PHE A C 1
ATOM 1421 O O . PHE A 1 182 ? -20.836 -1.404 14.699 1.00 86.38 182 PHE A O 1
ATOM 1428 N N . CYS A 1 183 ? -19.798 -2.282 12.919 1.00 83.56 183 CYS A N 1
ATOM 1429 C CA . CYS A 1 183 ? -20.847 -1.919 11.967 1.00 83.56 183 CYS A CA 1
ATOM 1430 C C . CYS A 1 183 ? -22.195 -2.570 12.327 1.00 83.56 183 CYS A C 1
ATOM 1432 O O . CYS A 1 183 ? -23.225 -1.899 12.304 1.00 83.56 183 CYS A O 1
ATOM 1434 N N . LYS A 1 184 ? -22.201 -3.841 12.740 1.00 83.75 184 LYS A N 1
ATOM 1435 C CA . LYS A 1 184 ? -23.420 -4.523 13.203 1.00 83.75 184 LYS A CA 1
ATOM 1436 C C . LYS A 1 184 ? -24.006 -3.906 14.470 1.00 83.75 184 LYS A C 1
ATOM 1438 O O . LYS A 1 184 ? -25.215 -3.711 14.535 1.00 83.75 184 LYS A O 1
ATOM 1443 N N . GLU A 1 185 ? -23.167 -3.595 15.458 1.00 86.56 185 GLU A N 1
ATOM 1444 C CA . GLU A 1 185 ? -23.588 -2.949 16.712 1.00 86.56 185 GLU A CA 1
ATOM 1445 C C . GLU A 1 185 ? -24.256 -1.587 16.466 1.00 86.56 185 GLU A C 1
ATOM 1447 O O . GLU A 1 185 ? -25.167 -1.206 17.197 1.00 86.56 185 GLU A O 1
ATOM 1452 N N . HIS A 1 186 ? -23.850 -0.883 15.404 1.00 82.38 186 HIS A N 1
ATOM 1453 C CA . HIS A 1 186 ? -24.400 0.416 15.005 1.00 82.38 186 HIS A CA 1
ATOM 1454 C C . HIS A 1 186 ? -25.520 0.304 13.949 1.00 82.38 186 HIS A C 1
ATOM 1456 O O . HIS A 1 186 ? -25.955 1.316 13.402 1.00 82.38 186 HIS A O 1
ATOM 1462 N N . GLY A 1 187 ? -26.015 -0.909 13.670 1.00 80.44 187 GLY A N 1
ATOM 1463 C CA . GLY A 1 187 ? -27.168 -1.148 12.795 1.00 80.44 187 GLY A CA 1
ATOM 1464 C C . GLY A 1 187 ? -26.885 -1.092 11.290 1.00 80.44 187 GLY A C 1
ATOM 1465 O O . GLY A 1 187 ? -27.831 -1.089 10.502 1.00 80.44 187 GLY A O 1
ATOM 1466 N N . PHE A 1 188 ? -25.620 -1.071 10.861 1.00 79.62 188 PHE A N 1
ATOM 1467 C CA . PHE A 1 188 ? -25.276 -1.111 9.439 1.00 79.62 188 PHE A CA 1
ATOM 1468 C C . PHE A 1 188 ? -25.565 -2.495 8.850 1.00 79.62 188 PHE A C 1
ATOM 1470 O O . PHE A 1 18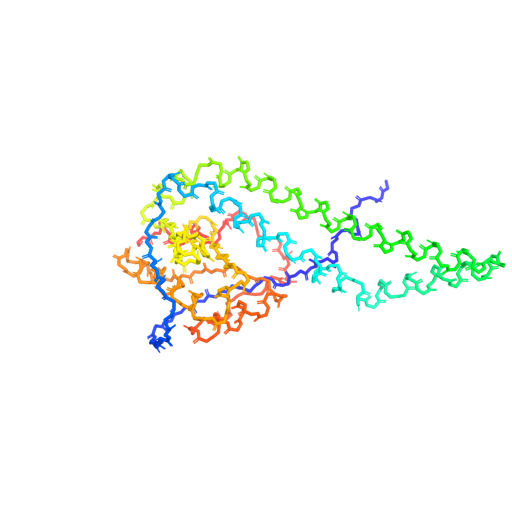8 ? -25.045 -3.514 9.311 1.00 79.62 188 PHE A O 1
ATOM 1477 N N . SER A 1 189 ? -26.369 -2.523 7.789 1.00 72.50 189 SER A N 1
ATOM 1478 C CA . SER A 1 189 ? -26.708 -3.737 7.040 1.00 72.50 189 SER A CA 1
ATOM 1479 C C . SER A 1 189 ? -25.563 -4.240 6.157 1.00 72.50 189 SER A C 1
ATOM 1481 O O . SER A 1 189 ? -25.497 -5.431 5.851 1.00 72.50 189 SER A O 1
ATOM 1483 N N . GLU A 1 190 ? -24.670 -3.346 5.722 1.00 73.88 190 GLU A N 1
ATOM 1484 C CA . GLU A 1 190 ? -23.670 -3.613 4.688 1.00 73.88 190 GLU A CA 1
ATOM 1485 C C . GLU A 1 190 ? -22.358 -2.876 4.980 1.00 73.88 190 GLU A C 1
ATOM 1487 O O . GLU A 1 190 ? -22.361 -1.729 5.423 1.00 73.88 190 GLU A O 1
ATOM 1492 N N . VAL A 1 191 ? -21.229 -3.528 4.691 1.00 76.00 191 VAL A N 1
ATOM 1493 C CA . VAL A 1 191 ? -19.891 -2.922 4.728 1.00 76.00 191 VAL A CA 1
ATOM 1494 C C . VAL A 1 191 ? -19.290 -3.043 3.340 1.00 76.00 191 VAL A C 1
ATOM 1496 O O . VAL A 1 191 ? -19.179 -4.153 2.815 1.00 76.00 191 VAL A O 1
ATOM 1499 N N . VAL A 1 192 ? -18.900 -1.902 2.775 1.00 76.81 192 VAL A N 1
ATOM 1500 C CA . VAL A 1 192 ? -18.304 -1.784 1.444 1.00 76.81 192 VAL A CA 1
ATOM 1501 C C . VAL A 1 192 ? -16.871 -1.279 1.568 1.00 76.81 192 VAL A C 1
ATOM 1503 O O . VAL A 1 192 ? -16.593 -0.346 2.319 1.00 76.81 192 VAL A O 1
ATOM 1506 N N . LEU A 1 193 ? -15.959 -1.901 0.823 1.00 78.88 193 LEU A N 1
ATOM 1507 C CA . LEU A 1 193 ? -14.564 -1.484 0.706 1.00 78.88 193 LEU A CA 1
ATOM 1508 C C . LEU A 1 193 ? -14.107 -1.534 -0.749 1.00 78.88 193 LEU A C 1
ATOM 1510 O O . LEU A 1 193 ? -14.576 -2.375 -1.518 1.00 78.88 193 LEU A O 1
ATOM 1514 N N . GLU A 1 194 ? -13.150 -0.675 -1.081 1.00 77.50 194 GLU A N 1
ATOM 1515 C CA . GLU A 1 194 ? -12.455 -0.641 -2.366 1.00 77.50 194 GLU A CA 1
ATOM 1516 C C . GLU A 1 194 ? -11.041 -1.212 -2.198 1.00 77.50 194 GLU A C 1
ATOM 1518 O O . GLU A 1 194 ? -10.345 -0.963 -1.208 1.00 77.50 194 GLU A O 1
ATOM 1523 N N . THR A 1 195 ? -10.599 -2.022 -3.158 1.00 74.12 195 THR A N 1
ATOM 1524 C CA . THR A 1 195 ? -9.216 -2.504 -3.218 1.00 74.12 195 THR A CA 1
ATOM 1525 C C . THR A 1 195 ? -8.803 -2.786 -4.660 1.00 74.12 195 THR A C 1
ATOM 1527 O O . THR A 1 195 ? -9.629 -3.151 -5.499 1.00 74.12 195 THR A O 1
ATOM 1530 N N . SER A 1 196 ? -7.510 -2.644 -4.947 1.00 75.00 196 SER A N 1
ATOM 1531 C CA . SER A 1 196 ? -6.943 -2.941 -6.266 1.00 75.00 196 SER A CA 1
ATOM 1532 C C . SER A 1 196 ? -6.717 -4.444 -6.448 1.00 75.00 196 SER A C 1
ATOM 1534 O O . SER A 1 196 ? -6.244 -5.120 -5.530 1.00 75.00 196 SER A O 1
ATOM 1536 N N . THR A 1 197 ? -6.919 -4.960 -7.663 1.00 72.31 197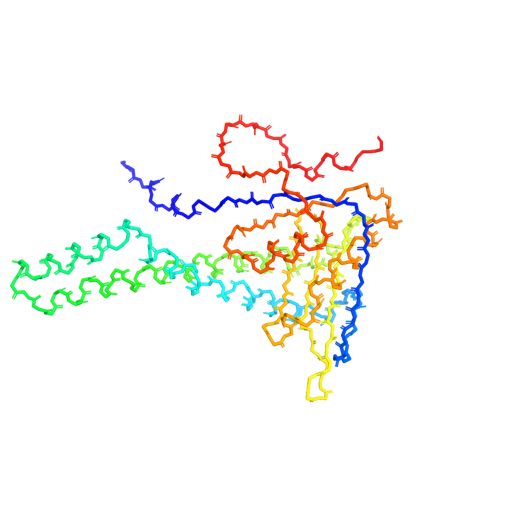 THR A N 1
ATOM 1537 C CA . THR A 1 197 ? -6.527 -6.332 -8.041 1.00 72.31 197 THR A CA 1
ATOM 1538 C C . THR A 1 197 ? -5.055 -6.657 -7.792 1.00 72.31 197 THR A C 1
ATOM 1540 O O . THR A 1 197 ? -4.737 -7.815 -7.523 1.00 72.31 197 THR A O 1
ATOM 1543 N N . THR A 1 198 ? -4.154 -5.669 -7.825 1.00 69.25 198 THR A N 1
ATOM 1544 C CA . THR A 1 198 ? -2.731 -5.878 -7.497 1.00 69.25 198 THR A CA 1
ATOM 1545 C C . THR A 1 198 ? -2.485 -6.174 -6.017 1.00 69.25 198 THR A C 1
ATOM 1547 O O . THR A 1 198 ? -1.473 -6.786 -5.678 1.00 69.25 198 THR A O 1
ATOM 1550 N N . GLN A 1 199 ? -3.428 -5.858 -5.124 1.00 75.50 199 GLN A N 1
ATOM 1551 C CA . GLN A 1 199 ? -3.371 -6.223 -3.705 1.00 75.50 199 GLN A CA 1
ATOM 1552 C C . GLN A 1 199 ? -3.890 -7.655 -3.480 1.00 75.50 199 GLN A C 1
ATOM 1554 O O . GLN A 1 199 ? -4.794 -7.897 -2.679 1.00 75.50 199 GLN A O 1
ATOM 1559 N N . ALA A 1 200 ? -3.301 -8.638 -4.170 1.00 80.75 200 ALA A N 1
ATOM 1560 C CA . ALA A 1 200 ? -3.757 -10.033 -4.169 1.00 80.75 200 ALA A CA 1
ATOM 1561 C C . ALA A 1 200 ? -3.914 -10.638 -2.756 1.00 80.75 200 ALA A C 1
ATOM 1563 O O . ALA A 1 200 ? -4.829 -11.424 -2.510 1.00 80.75 200 ALA A O 1
ATOM 1564 N N . ALA A 1 201 ? -3.065 -10.237 -1.802 1.00 83.12 201 ALA A N 1
ATOM 1565 C CA . ALA A 1 201 ? -3.169 -10.655 -0.403 1.00 83.12 201 ALA A CA 1
ATOM 1566 C C . ALA A 1 201 ? -4.422 -10.102 0.307 1.00 83.12 201 ALA A C 1
ATOM 1568 O O . ALA A 1 201 ? -5.031 -10.827 1.094 1.00 83.12 201 ALA A O 1
ATOM 1569 N N . ALA A 1 202 ? -4.821 -8.859 0.016 1.00 83.31 202 ALA A N 1
ATOM 1570 C CA . ALA A 1 202 ? -6.045 -8.253 0.538 1.00 83.31 202 ALA A CA 1
ATOM 1571 C C . ALA A 1 202 ? -7.282 -8.879 -0.125 1.00 83.31 202 ALA A C 1
ATOM 1573 O O . ALA A 1 202 ? -8.178 -9.342 0.571 1.00 83.31 202 ALA A O 1
ATOM 1574 N N . VAL A 1 203 ? -7.278 -9.029 -1.455 1.00 84.69 203 VAL A N 1
ATOM 1575 C CA . VAL A 1 203 ? -8.344 -9.720 -2.207 1.00 84.69 203 VAL A CA 1
ATOM 1576 C C . VAL A 1 203 ? -8.578 -11.144 -1.683 1.00 84.69 203 VAL A C 1
ATOM 1578 O O . VAL A 1 203 ? -9.723 -11.552 -1.492 1.00 84.69 203 VAL A O 1
ATOM 1581 N N . ALA A 1 204 ? -7.513 -11.906 -1.414 1.00 86.69 204 ALA A N 1
ATOM 1582 C CA . ALA A 1 204 ? -7.617 -13.253 -0.851 1.00 86.69 204 ALA A CA 1
ATOM 1583 C C . ALA A 1 204 ? -8.127 -13.257 0.602 1.00 86.69 204 ALA A C 1
ATOM 1585 O O . ALA A 1 204 ? -8.921 -14.126 0.965 1.00 86.69 204 ALA A O 1
ATOM 1586 N N . LEU A 1 205 ? -7.702 -12.288 1.424 1.00 85.62 205 LEU A N 1
ATOM 1587 C CA . LEU A 1 205 ? -8.209 -12.100 2.784 1.00 85.62 205 LEU A CA 1
ATOM 1588 C C . LEU A 1 205 ? -9.715 -11.818 2.773 1.00 85.62 205 LEU A C 1
ATOM 1590 O O . LEU A 1 205 ? -10.462 -12.519 3.450 1.00 85.62 205 LEU A O 1
ATOM 1594 N N . TYR A 1 206 ? -10.162 -10.844 1.979 1.00 85.12 206 TYR A N 1
ATOM 1595 C CA . TYR A 1 206 ? -11.569 -10.475 1.909 1.00 85.12 206 TYR A CA 1
ATOM 1596 C C . TYR A 1 206 ? -12.420 -11.651 1.414 1.00 85.12 206 TYR A C 1
ATOM 1598 O O . TYR A 1 206 ? -13.367 -12.040 2.096 1.00 85.12 206 TYR A O 1
ATOM 1606 N N . LYS A 1 207 ? -12.032 -12.316 0.316 1.00 85.50 207 LYS A N 1
ATOM 1607 C CA . LYS A 1 207 ? -12.732 -13.524 -0.163 1.00 85.50 207 LYS A CA 1
ATOM 1608 C C . LYS A 1 207 ? -12.842 -14.612 0.914 1.00 85.50 207 LYS A C 1
ATOM 1610 O O . LYS A 1 207 ? -13.897 -15.227 1.036 1.00 85.50 207 LYS A O 1
ATOM 1615 N N . LYS A 1 208 ? -11.796 -14.830 1.725 1.00 84.69 208 LYS A N 1
ATOM 1616 C CA . LYS A 1 208 ? -11.831 -15.784 2.851 1.00 84.69 208 LYS A CA 1
ATOM 1617 C C . LYS A 1 208 ? -12.816 -15.368 3.956 1.00 84.69 208 LYS A C 1
ATOM 1619 O O . LYS A 1 208 ? -13.379 -16.239 4.607 1.00 84.69 208 LYS A O 1
ATOM 1624 N N . LEU A 1 209 ? -13.027 -14.069 4.159 1.00 82.00 209 LEU A N 1
ATOM 1625 C CA . LEU A 1 209 ? -13.996 -13.519 5.117 1.00 82.00 209 LEU A CA 1
ATOM 1626 C C . LEU A 1 209 ? -15.442 -13.486 4.579 1.00 82.00 209 LEU A C 1
ATOM 1628 O O . LEU A 1 209 ? -16.332 -13.015 5.278 1.00 82.00 209 LEU A O 1
ATOM 1632 N N . GLY A 1 210 ? -15.694 -13.981 3.361 1.00 79.94 210 GLY A N 1
ATOM 1633 C CA . GLY A 1 210 ? -17.030 -14.006 2.751 1.00 79.94 210 GLY A CA 1
ATOM 1634 C C . GLY A 1 210 ? -17.389 -12.756 1.944 1.00 79.94 210 GLY A C 1
ATOM 1635 O O . GLY A 1 210 ? -18.540 -12.594 1.554 1.00 79.94 210 GLY A O 1
ATOM 1636 N N . PHE A 1 211 ? -16.427 -11.870 1.674 1.00 82.31 211 PHE A N 1
ATOM 1637 C CA . PHE A 1 211 ? -16.641 -10.721 0.796 1.00 82.31 211 PHE A CA 1
ATOM 1638 C C . PHE A 1 211 ? -16.801 -11.166 -0.672 1.00 82.31 211 PHE A C 1
ATOM 1640 O O . PHE A 1 211 ? -15.912 -11.810 -1.241 1.00 82.31 211 PHE A O 1
ATOM 1647 N N . HIS A 1 212 ? -17.899 -10.757 -1.318 1.00 80.00 212 HIS A N 1
ATOM 1648 C CA . HIS A 1 212 ? -18.177 -11.011 -2.743 1.00 80.00 212 HIS A CA 1
ATOM 1649 C C . HIS A 1 212 ? -18.060 -9.754 -3.604 1.00 80.00 212 HIS A C 1
ATOM 1651 O O . HIS A 1 212 ? -18.452 -8.686 -3.155 1.00 80.00 212 HIS A O 1
ATOM 1657 N N . ILE A 1 213 ? -17.547 -9.892 -4.831 1.00 79.81 213 ILE A N 1
ATOM 1658 C CA . ILE A 1 213 ? -17.340 -8.780 -5.774 1.00 79.81 213 ILE A CA 1
ATOM 1659 C C . ILE A 1 213 ? -18.692 -8.228 -6.246 1.00 79.81 213 ILE A C 1
ATOM 1661 O O . ILE A 1 213 ? -19.488 -8.977 -6.806 1.00 79.81 213 ILE A O 1
ATOM 1665 N N . VAL A 1 214 ? -18.920 -6.927 -6.053 1.00 76.25 214 VAL A N 1
ATOM 1666 C CA . VAL A 1 214 ? -20.159 -6.215 -6.420 1.00 76.25 214 VAL A CA 1
ATOM 1667 C C . VAL A 1 214 ? -19.958 -5.317 -7.643 1.00 76.25 214 VAL A C 1
ATOM 1669 O O . VAL A 1 214 ? -20.823 -5.251 -8.511 1.00 76.25 214 VAL A O 1
ATOM 1672 N N . LEU A 1 215 ? -18.808 -4.644 -7.734 1.00 69.56 215 LEU A N 1
ATOM 1673 C CA . LEU A 1 215 ? -18.434 -3.787 -8.859 1.00 69.56 215 LEU A CA 1
ATOM 1674 C C . LEU A 1 215 ? -16.965 -4.001 -9.212 1.00 69.56 215 LEU A C 1
ATOM 1676 O O . LEU A 1 215 ? -16.128 -4.154 -8.322 1.00 69.56 215 LEU A O 1
ATOM 1680 N N . THR A 1 216 ? -16.687 -3.936 -10.512 1.00 58.06 216 THR A N 1
ATOM 1681 C CA . THR A 1 216 ? -15.349 -3.770 -11.076 1.00 58.06 216 THR A CA 1
ATOM 1682 C C . THR A 1 216 ? -15.387 -2.501 -11.920 1.00 58.06 216 THR A C 1
ATOM 1684 O O . THR A 1 216 ? -16.113 -2.454 -12.916 1.00 58.06 216 THR A O 1
ATOM 1687 N N . HIS A 1 217 ? -14.651 -1.452 -11.544 1.00 56.00 217 HIS A N 1
ATOM 1688 C CA . HIS A 1 217 ? -14.620 -0.222 -12.345 1.00 56.00 217 HIS A CA 1
ATOM 1689 C C . HIS A 1 217 ? -13.853 -0.455 -13.660 1.00 56.00 217 HIS A C 1
ATOM 1691 O O . HIS A 1 217 ? -12.627 -0.385 -13.710 1.00 56.00 217 HIS A O 1
ATOM 1697 N N . THR A 1 218 ? -14.584 -0.770 -14.735 1.00 39.78 218 THR A N 1
ATOM 1698 C CA . THR A 1 218 ? -14.025 -1.004 -16.086 1.00 39.78 218 THR A CA 1
ATOM 1699 C C . THR A 1 218 ? -14.733 -0.196 -17.186 1.00 39.78 218 THR A C 1
ATOM 1701 O O . THR A 1 218 ? -14.176 -0.023 -18.261 1.00 39.78 218 THR A O 1
ATOM 1704 N N . GLU A 1 219 ? -15.913 0.374 -16.915 1.00 33.53 219 GLU A N 1
ATOM 1705 C CA . GLU A 1 219 ? -16.725 1.130 -17.885 1.00 33.53 219 GLU A CA 1
ATOM 1706 C C . GLU A 1 219 ? -17.135 2.500 -17.312 1.00 33.53 219 GLU A C 1
ATOM 1708 O O . GLU A 1 219 ? -18.119 2.623 -16.582 1.00 33.53 219 GLU A O 1
ATOM 1713 N N . THR A 1 220 ? -16.394 3.568 -17.633 1.00 33.31 220 THR A N 1
ATOM 1714 C CA . THR A 1 220 ? -16.750 4.938 -17.212 1.00 33.31 220 THR A CA 1
ATOM 1715 C C . THR A 1 220 ? -17.764 5.583 -18.161 1.00 33.31 220 THR A C 1
ATOM 1717 O O . THR A 1 220 ? -17.487 6.590 -18.820 1.00 33.31 220 THR A O 1
ATOM 1720 N N . LYS A 1 221 ? -18.994 5.060 -18.195 1.00 26.05 221 LYS A N 1
ATOM 1721 C CA . LYS A 1 221 ? -20.123 5.851 -18.704 1.00 26.05 221 LYS A CA 1
ATOM 1722 C C . LYS A 1 221 ? -20.462 6.911 -17.655 1.00 26.05 221 LYS A C 1
ATOM 1724 O O . LYS A 1 221 ? -20.798 6.578 -16.524 1.00 26.05 221 LYS A O 1
ATOM 1729 N N . ARG A 1 222 ? -20.324 8.193 -18.016 1.00 37.56 222 ARG A N 1
ATOM 1730 C CA . ARG A 1 222 ? -20.531 9.343 -17.115 1.00 37.56 222 ARG A CA 1
ATOM 1731 C C . ARG A 1 222 ? -21.890 9.265 -16.406 1.00 37.56 222 ARG A C 1
ATOM 1733 O O . ARG A 1 222 ? -22.907 9.591 -17.012 1.00 37.56 222 ARG A O 1
ATOM 1740 N N . VAL A 1 223 ? -21.888 8.945 -15.114 1.00 30.27 223 VAL A N 1
ATOM 1741 C CA . VAL A 1 223 ? -22.993 9.268 -14.206 1.00 30.27 223 VAL A CA 1
ATOM 1742 C C . VAL A 1 223 ? -22.526 10.401 -13.305 1.00 30.27 223 VAL A C 1
ATOM 1744 O O . VAL A 1 223 ? -21.533 10.289 -12.591 1.00 30.27 223 VAL A O 1
ATOM 1747 N N . SER A 1 224 ? -23.227 11.525 -13.397 1.00 30.12 224 SER A N 1
ATOM 1748 C C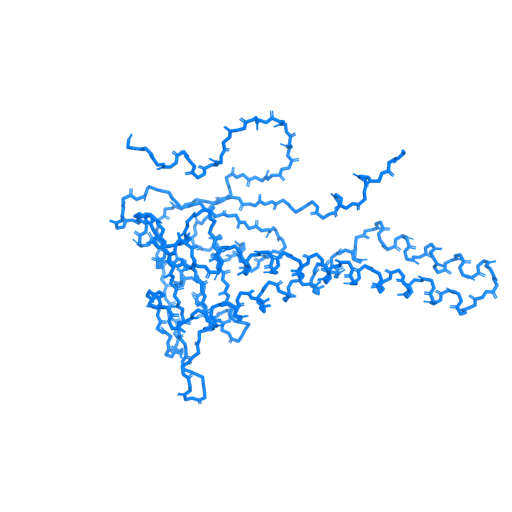A . SER A 1 224 ? -22.980 12.696 -12.564 1.00 30.12 224 SER A CA 1
ATOM 1749 C C . SER A 1 224 ? -23.426 12.442 -11.118 1.00 30.12 224 SER A C 1
ATOM 1751 O O . SER A 1 224 ? -24.538 11.974 -10.891 1.00 30.12 224 SER A O 1
ATOM 1753 N N . ALA A 1 225 ? -22.586 12.838 -10.160 1.00 36.22 225 ALA A N 1
ATOM 1754 C CA . ALA A 1 225 ? -22.961 13.231 -8.798 1.00 36.22 225 ALA A CA 1
ATOM 1755 C C . ALA A 1 225 ? -23.743 12.233 -7.901 1.00 36.22 225 ALA A C 1
ATOM 1757 O O . ALA A 1 225 ? -24.884 12.509 -7.501 1.00 36.22 225 ALA A O 1
ATOM 1758 N N . ARG A 1 226 ? -23.059 11.178 -7.423 1.00 27.03 226 ARG A N 1
ATOM 1759 C CA . ARG A 1 226 ? -23.023 10.832 -5.978 1.00 27.03 226 ARG A CA 1
ATOM 1760 C C . ARG A 1 226 ? -21.960 9.783 -5.636 1.00 27.03 226 ARG A C 1
ATOM 1762 O O . ARG A 1 226 ? -21.681 8.916 -6.457 1.00 27.03 226 ARG A O 1
ATOM 1769 N N . SER A 1 227 ? -21.398 9.861 -4.427 1.00 30.75 227 SER A N 1
ATOM 1770 C CA . SER A 1 227 ? -20.564 8.789 -3.870 1.00 30.75 227 SER A CA 1
ATOM 1771 C C . SER A 1 227 ? -21.458 7.621 -3.425 1.00 30.75 227 SER A C 1
ATOM 1773 O O . SER A 1 227 ? -22.520 7.887 -2.854 1.00 30.75 227 SER A O 1
ATOM 1775 N N . PRO A 1 228 ? -21.072 6.343 -3.622 1.00 35.75 228 PRO A N 1
ATOM 1776 C CA . PRO A 1 228 ? -21.837 5.200 -3.110 1.00 35.75 228 PRO A CA 1
ATOM 1777 C C . PRO A 1 228 ? -22.038 5.230 -1.585 1.00 35.75 228 PRO A C 1
ATOM 1779 O O . PRO A 1 228 ? -23.046 4.734 -1.086 1.00 35.75 228 PRO A O 1
ATOM 1782 N N . VAL A 1 229 ? -21.123 5.876 -0.852 1.00 39.22 229 VAL A N 1
ATOM 1783 C CA . VAL A 1 229 ? -21.184 6.048 0.611 1.00 39.22 229 VAL A CA 1
ATOM 1784 C C . VAL A 1 229 ? -22.433 6.837 1.050 1.00 39.22 229 VAL A C 1
ATOM 1786 O O . VAL A 1 229 ? -23.000 6.556 2.104 1.00 39.22 229 VAL A O 1
ATOM 1789 N N . ASP A 1 230 ? -22.935 7.758 0.217 1.00 32.25 230 ASP A N 1
ATOM 1790 C CA . ASP A 1 230 ? -24.122 8.578 0.519 1.00 32.25 230 ASP A CA 1
ATOM 1791 C C . ASP A 1 230 ? -25.459 7.820 0.378 1.00 32.25 230 ASP A C 1
ATOM 1793 O O . ASP A 1 230 ? -26.516 8.380 0.674 1.00 32.25 230 ASP A O 1
ATOM 1797 N N . GLN A 1 231 ? -25.453 6.572 -0.110 1.00 32.16 23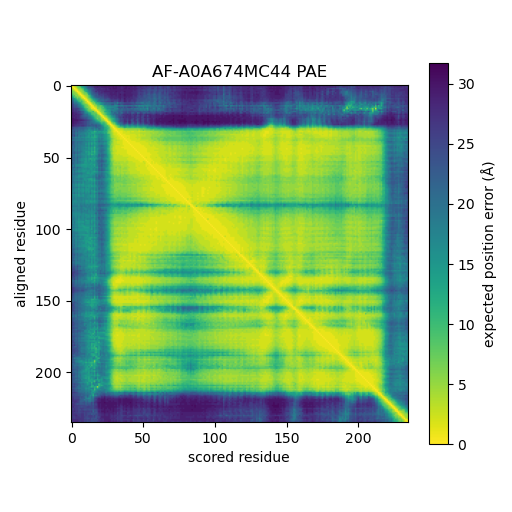1 GLN A N 1
ATOM 1798 C CA . GLN A 1 231 ? -26.673 5.759 -0.241 1.00 32.16 231 GLN A CA 1
ATOM 1799 C C . GLN A 1 231 ? -26.949 4.861 0.974 1.00 32.16 231 GLN A C 1
ATOM 1801 O O . GLN A 1 231 ? -28.053 4.338 1.089 1.00 32.16 231 GLN A O 1
ATOM 1806 N N . ILE A 1 232 ? -25.992 4.714 1.896 1.00 42.41 232 ILE A N 1
ATOM 1807 C CA . ILE A 1 232 ? -26.108 3.839 3.081 1.00 42.41 232 ILE A CA 1
ATOM 1808 C C . ILE A 1 232 ? -26.695 4.601 4.295 1.00 42.41 232 ILE A C 1
ATOM 1810 O O . ILE A 1 232 ? -27.081 4.008 5.295 1.00 42.41 232 ILE A O 1
ATOM 1814 N N . THR A 1 233 ? -26.815 5.931 4.217 1.00 35.78 233 THR A N 1
ATOM 1815 C CA . THR A 1 233 ? -27.186 6.823 5.333 1.00 35.78 233 THR A CA 1
ATOM 1816 C C . THR A 1 233 ? -28.667 7.232 5.371 1.00 35.78 233 THR A C 1
ATOM 1818 O O . THR A 1 233 ? -28.992 8.349 5.783 1.00 35.78 233 THR A O 1
ATOM 1821 N N . ARG A 1 234 ? -29.595 6.347 4.978 1.00 24.86 234 ARG A N 1
ATOM 1822 C CA . ARG A 1 234 ? -31.037 6.545 5.233 1.00 24.86 234 ARG A CA 1
ATOM 1823 C C . ARG A 1 234 ? -31.695 5.302 5.846 1.00 24.86 234 ARG A C 1
ATOM 1825 O O . ARG A 1 234 ? -31.404 4.208 5.366 1.00 24.86 234 ARG A O 1
ATOM 1832 N N . PRO A 1 235 ? -32.558 5.478 6.867 1.00 32.28 235 PRO A N 1
ATOM 1833 C CA . PRO A 1 235 ? -33.458 4.432 7.349 1.00 32.28 235 PRO A CA 1
ATOM 1834 C C . PRO A 1 235 ? -34.591 4.148 6.349 1.00 32.28 235 PRO A C 1
ATOM 1836 O O . PRO A 1 235 ? -34.880 5.041 5.514 1.00 32.28 235 PRO A O 1
#

Foldseek 3Di:
DDPDPPPCPVPFWKFKWKADADDDDDDDFPKDKDFDDPVCLVLVLVLLLVQLLVCLVVVLVVVCPDPVNVVVLCVQLVVCVVVVHNPSSCVRSVVVSVVSSVVSNVVSVVVSVVCCVPCSVCVCVNFVPDLLGGKMFMWGQDPNDTHGQWIFIDGLATDIGGHPVCPPNCVVVVNVVVSVVSCVVSPQPIDMHIDTPSPVSVVVSCVVRGIDTDDTPDDCPDDDDDDPVVVRPDD

Mean predicted aligned error: 11.24 Å

pLDDT: mean 75.68, std 22.54, range [21.84, 96.75]

Solvent-accessible surface area (backbone atoms only — not comparable to full-atom values): 13785 Å² total; per-residue (Å²): 130,93,90,83,84,76,81,76,79,76,76,63,46,36,41,27,33,42,63,73,91,79,89,89,89,89,77,88,67,70,66,50,74,44,74,63,54,87,84,45,50,66,51,53,52,48,47,51,48,52,58,58,55,62,49,38,60,62,50,42,49,55,50,54,69,33,68,70,46,43,50,51,38,52,50,33,23,50,51,15,48,75,71,74,25,73,65,40,28,51,49,46,30,48,52,52,54,50,49,51,47,49,50,42,48,50,52,50,52,52,51,47,51,53,43,50,68,50,58,59,60,43,45,59,72,53,21,58,66,50,95,79,27,36,44,35,33,28,36,31,65,54,97,88,40,81,39,69,43,31,41,38,35,34,50,98,56,54,45,76,45,64,40,80,93,54,57,94,61,51,49,70,60,54,53,52,45,53,50,54,52,53,38,49,77,68,68,49,84,71,61,71,42,70,43,50,67,87,44,50,71,57,56,53,50,41,47,73,63,45,37,42,84,76,46,65,64,80,76,90,73,90,75,84,90,77,64,79,74,75,69,72,80,67,135

Radius of gyration: 21.36 Å; Cα contacts (8 Å, |Δi|>4): 269; chains: 1; bounding box: 61×39×60 Å

Sequence (235 aa):
LHCSMLIFFCYHPEICFKIHTSQNFSSVMQLLIRKYEPSDKDAACRLFRTGILEHIHPCFHNAMTTPLYIFITVALSAAGILLGSVLGALVLPGIWVGLIYYSCHGLYSSFVLAKLQTDMRDISRSYLSRPGDCFWVAEAQIDGTSQIVGIVAVGELFRMIISPLCRRMGLGARLTQTVIDFCKEHGFSEVVLETSTTQAAAVALYKKLGFHIVLTHTETKRVSARSPVDQITRP

Organism: Takifugu rubripes (NCBI:txid31033)